Protein AF-A0A0W8DY98-F1 (afdb_monomer_lite)

InterPro domains:
  IPR005636 DTW [PF03942] (1-124)
  IPR005636 DTW [SM01144] (1-129)
  IPR039262 DTW domain-containing protein DTWD2/TAPT [PTHR21392] (1-145)

Organism: Phytophthora nicotianae (NCBI:txid4792)

Foldseek 3Di:
DEEALALLAAEQAQPQPDDPLDDDDYHYQADAPVRSVCVCVVCVVVQVVVQVVQVVVVHGRGHHYHPDPQDDELLHPVDDDPDTPDYHSLQSVLRSLCRHHDNVVSVVSSVVSVVVVNVVSVVVVVVVVVVQVVVCVVVVNDHPVNVVVVVVVVVVVVPPPDDDDDDDDDFDWAWKWKWAWDADSNRQIDIGTDDDIDTGGPVVQVVVQCVQCVPPDVNRGIDMDGPVVVVVVVVVSVVSVVVSDPPPDDDDDD

Radius of gyration: 25.12 Å; chains: 1; bounding box: 58×33×80 Å

pLDDT: mean 80.68, std 16.55, range [32.81, 97.88]

Secondary structure (DSSP, 8-state):
-EES--TTPEE----TTSS-------EE--S-HHHHHHHHHHTHHHHHHHHHHHHTTT----EEE--------TTTTTS--SSTTPPPHHHHHHHHHHHHS-HHHHHHHHHHHHHHHHHHHHHHHHHHHHHHHHHHHHTTT--HHHHHHHHHHHHHHHGGG------------EEEEEEEEEE-TT--EEEEE-S--EEE-HHHHHHHHHHHTTTPPTTS--EEEEHHHHHHHHHHHHHHHHTTS---------

Sequence (254 aa):
MVLFPDEHAQPLTGGGGTRNAKRMLVIVIDGTWKEAKKIAHRNKKHWEKAAKDWESRGGTLQYICLDGELKRSIYGDLRREPMEGCLSTLEAVASALVLLEPEEAGRQVHDALLRAFRGMVSIQEQFQQRGRVAKLGQYGGVSKAEAVEAKRRQQQKKSNDSTADKHTSTLVQREYVFYTSHTDFRHRQQLKQQGEVVTCTYDEARERCMELNRDRKRGQRIAMLPLDAFEKHLRQCHDAQQSGMPNEGENDAL

Structure (mmCIF, N/CA/C/O backbone):
data_AF-A0A0W8DY98-F1
#
_entry.id   AF-A0A0W8DY98-F1
#
loop_
_atom_site.group_PDB
_atom_site.id
_atom_site.type_symbol
_atom_site.label_atom_id
_atom_site.label_alt_id
_atom_site.label_comp_id
_atom_site.label_asym_id
_atom_site.label_entity_id
_atom_site.label_seq_id
_atom_site.pdbx_PDB_ins_code
_atom_site.Cartn_x
_atom_site.Cartn_y
_atom_site.Cartn_z
_atom_site.occupancy
_atom_site.B_iso_or_equiv
_atom_site.auth_seq_id
_atom_site.auth_comp_id
_atom_site.auth_asym_id
_atom_site.auth_atom_id
_atom_site.pdbx_PDB_model_num
ATOM 1 N N . MET A 1 1 ? -7.613 6.494 14.728 1.00 92.81 1 MET A N 1
ATOM 2 C CA . MET A 1 1 ? -6.468 5.856 14.043 1.00 92.81 1 MET A CA 1
ATOM 3 C C . MET A 1 1 ? -6.641 6.037 12.544 1.00 92.81 1 MET A C 1
ATOM 5 O O . MET A 1 1 ? -7.773 5.962 12.082 1.00 92.81 1 MET A O 1
ATOM 9 N N . VAL A 1 2 ? -5.567 6.301 11.802 1.00 95.00 2 VAL A N 1
ATOM 10 C CA . VAL A 1 2 ? -5.584 6.374 10.332 1.00 95.00 2 VAL A CA 1
ATOM 11 C C . VAL A 1 2 ? -4.948 5.100 9.785 1.00 95.00 2 VAL A C 1
ATOM 13 O O . VAL A 1 2 ? -3.758 4.885 9.980 1.00 95.00 2 VAL A O 1
ATOM 16 N N . LEU A 1 3 ? -5.732 4.245 9.132 1.00 94.50 3 LEU A N 1
ATOM 17 C CA . LEU A 1 3 ? -5.264 3.003 8.522 1.00 94.50 3 LEU A CA 1
ATOM 18 C C . LEU A 1 3 ? -4.617 3.305 7.172 1.00 94.50 3 LEU A C 1
ATOM 20 O O . LEU A 1 3 ? -5.286 3.375 6.141 1.00 94.50 3 LEU A O 1
ATOM 24 N N . PHE A 1 4 ? -3.310 3.535 7.206 1.00 93.12 4 PHE A N 1
ATOM 25 C CA . PHE A 1 4 ? -2.483 3.791 6.038 1.00 93.12 4 PHE A CA 1
ATOM 26 C C . PHE A 1 4 ? -1.013 3.527 6.405 1.00 93.12 4 PHE A C 1
ATOM 28 O O . PHE A 1 4 ? -0.567 4.021 7.443 1.00 93.12 4 PHE A O 1
ATOM 35 N N . PRO A 1 5 ? -0.249 2.780 5.584 1.00 89.88 5 PRO A N 1
ATOM 36 C CA . PRO A 1 5 ? 1.147 2.453 5.866 1.00 89.88 5 PRO A CA 1
ATOM 37 C C . PRO A 1 5 ? 2.066 3.638 5.545 1.00 89.88 5 PRO A C 1
ATOM 39 O O . PRO A 1 5 ? 2.849 3.621 4.598 1.00 89.88 5 PRO A O 1
ATOM 42 N N . ASP A 1 6 ? 1.929 4.698 6.333 1.00 89.00 6 ASP A N 1
ATOM 43 C CA . ASP A 1 6 ? 2.909 5.776 6.391 1.00 89.00 6 ASP A CA 1
ATOM 44 C C . ASP A 1 6 ? 4.245 5.268 6.965 1.00 89.00 6 ASP A C 1
ATOM 46 O O . ASP A 1 6 ? 4.296 4.233 7.633 1.00 89.00 6 ASP A O 1
ATOM 50 N N . GLU A 1 7 ? 5.324 6.012 6.730 1.00 84.44 7 GLU A N 1
ATOM 51 C CA . GLU A 1 7 ? 6.672 5.678 7.207 1.00 84.44 7 GLU A CA 1
ATOM 52 C C . GLU A 1 7 ? 6.726 5.484 8.730 1.00 84.44 7 GLU A C 1
ATOM 54 O O . GLU A 1 7 ? 7.412 4.582 9.216 1.00 84.44 7 GLU A O 1
ATOM 59 N N . HIS A 1 8 ? 5.945 6.274 9.474 1.00 85.56 8 HIS A N 1
ATOM 60 C CA . HIS A 1 8 ? 5.867 6.216 10.936 1.00 85.56 8 HIS A CA 1
ATOM 61 C C . HIS A 1 8 ? 4.635 5.454 11.449 1.00 85.56 8 HIS A C 1
ATOM 63 O O . HIS A 1 8 ? 4.280 5.561 12.625 1.00 85.56 8 HIS A O 1
ATOM 69 N N . ALA A 1 9 ? 3.938 4.718 10.577 1.00 90.25 9 ALA A N 1
ATOM 70 C CA . ALA A 1 9 ? 2.756 3.968 10.973 1.00 90.25 9 ALA A CA 1
ATOM 71 C C . ALA A 1 9 ? 3.119 2.843 11.950 1.00 90.25 9 ALA A C 1
ATOM 73 O O . ALA A 1 9 ? 4.015 2.033 11.692 1.00 90.25 9 ALA A O 1
ATOM 74 N N . GLN A 1 10 ? 2.374 2.769 13.051 1.00 90.75 10 GLN A N 1
ATOM 75 C CA . GLN A 1 10 ? 2.553 1.724 14.053 1.00 90.75 10 GLN A CA 1
ATOM 76 C C . GLN A 1 10 ? 1.811 0.443 13.642 1.00 90.75 10 GLN A C 1
ATOM 78 O O . GLN A 1 10 ? 0.741 0.531 13.026 1.00 90.75 10 GLN A O 1
ATOM 83 N N . PRO A 1 11 ? 2.334 -0.751 13.962 1.00 91.12 11 PRO A N 1
ATOM 84 C CA . PRO A 1 11 ? 1.589 -1.988 13.776 1.00 91.12 11 PRO A CA 1
ATOM 85 C C . PRO A 1 11 ? 0.291 -1.942 14.585 1.00 91.12 11 PRO A C 1
ATOM 87 O O . PRO A 1 11 ? 0.296 -1.599 15.769 1.00 91.12 11 PRO A O 1
ATOM 90 N N . LEU A 1 12 ? -0.832 -2.294 13.965 1.00 89.62 12 LEU A N 1
ATOM 91 C CA . LEU A 1 12 ? -2.071 -2.497 14.699 1.00 89.62 12 LEU A CA 1
ATOM 92 C C . LEU A 1 12 ? -1.957 -3.796 15.503 1.00 89.62 12 LEU A C 1
ATOM 94 O O . LEU A 1 12 ? -1.888 -4.879 14.925 1.00 89.62 12 LEU A O 1
ATOM 98 N N . THR A 1 13 ? -1.946 -3.690 16.828 1.00 83.38 13 THR A N 1
ATOM 99 C CA . THR A 1 13 ? -1.940 -4.837 17.741 1.00 83.38 13 THR A CA 1
ATOM 100 C C . THR A 1 13 ? -3.347 -5.086 18.289 1.00 83.38 13 THR A C 1
ATOM 102 O O . THR A 1 13 ? -4.117 -4.153 18.529 1.00 83.38 13 THR A O 1
ATOM 105 N N . GLY A 1 14 ? -3.718 -6.362 18.441 1.00 68.12 14 GLY A N 1
ATOM 106 C CA . GLY A 1 14 ? -5.034 -6.768 18.939 1.00 68.12 14 GLY A CA 1
ATOM 107 C C . GLY A 1 14 ? -5.202 -6.423 20.418 1.00 68.12 14 GLY A C 1
ATOM 108 O O . GLY A 1 14 ? -4.775 -7.178 21.284 1.00 68.12 14 GLY A O 1
ATOM 109 N N . GLY A 1 15 ? -5.804 -5.270 20.711 1.00 57.16 15 GLY A N 1
ATOM 110 C CA . GLY A 1 15 ? -6.113 -4.814 22.073 1.00 57.16 15 GLY A CA 1
ATOM 111 C C . GLY A 1 15 ? -7.562 -5.064 22.513 1.00 57.16 15 GLY A C 1
ATOM 112 O O . GLY A 1 15 ? -7.940 -4.666 23.612 1.00 57.16 15 GLY A O 1
ATOM 113 N N . GLY A 1 16 ? -8.390 -5.698 21.675 1.00 50.28 16 GLY A N 1
ATOM 114 C CA . GLY A 1 16 ? -9.852 -5.786 21.825 1.00 50.28 16 GLY A CA 1
ATOM 115 C C . GLY A 1 16 ? -10.394 -6.718 22.920 1.00 50.28 16 GLY A C 1
ATOM 116 O O . GLY A 1 16 ? -11.527 -7.175 22.808 1.00 50.28 16 GLY A O 1
ATOM 117 N N . GLY A 1 17 ? -9.613 -7.035 23.959 1.00 47.22 17 GLY A N 1
ATOM 118 C CA . GLY A 1 17 ? -9.986 -8.019 24.988 1.00 47.22 17 GLY A CA 1
ATOM 119 C C . GLY A 1 17 ? -10.178 -7.485 26.412 1.00 47.22 17 GLY A C 1
ATOM 120 O O . GLY A 1 17 ? -10.662 -8.225 27.269 1.00 47.22 17 GLY A O 1
ATOM 121 N N . THR A 1 18 ? -9.807 -6.238 26.722 1.00 47.38 18 THR A N 1
ATOM 122 C CA . THR A 1 18 ? -9.862 -5.733 28.106 1.00 47.38 18 THR A CA 1
ATOM 123 C C . THR A 1 18 ? -11.048 -4.796 28.346 1.00 47.38 18 THR A C 1
ATOM 125 O O . THR A 1 18 ? -11.428 -3.980 27.513 1.00 47.38 18 THR A O 1
ATOM 128 N N . ARG A 1 19 ? -11.661 -4.959 29.526 1.00 46.38 19 ARG A N 1
ATOM 129 C CA . ARG A 1 19 ? -13.010 -4.538 29.965 1.00 46.38 19 ARG A CA 1
ATOM 130 C C . ARG A 1 19 ? -13.296 -3.022 30.005 1.00 46.38 19 ARG A C 1
ATOM 132 O O . ARG A 1 19 ? -14.293 -2.619 30.592 1.00 46.38 19 ARG A O 1
ATOM 139 N N . ASN A 1 20 ? -12.473 -2.190 29.370 1.00 53.31 20 ASN A N 1
ATOM 140 C CA . ASN A 1 20 ? -12.725 -0.765 29.159 1.00 53.31 20 ASN A CA 1
ATOM 141 C C . ASN A 1 20 ? -12.818 -0.503 27.654 1.00 53.31 20 ASN A C 1
ATOM 143 O O . ASN A 1 20 ? -11.830 -0.146 27.014 1.00 53.31 20 ASN A O 1
ATOM 147 N N . ALA A 1 21 ? -14.012 -0.699 27.089 1.00 61.44 21 ALA A N 1
ATOM 148 C CA . ALA A 1 21 ? -14.308 -0.468 25.677 1.00 61.44 21 ALA A CA 1
ATOM 149 C C . ALA A 1 21 ? -14.143 1.022 25.322 1.00 61.44 21 ALA A C 1
ATOM 151 O O . ALA A 1 21 ? -15.098 1.802 25.310 1.00 61.44 21 ALA A O 1
ATOM 152 N N . LYS A 1 22 ? -12.905 1.444 25.054 1.00 71.00 22 LYS A N 1
ATOM 153 C CA . LYS A 1 22 ? -12.613 2.777 24.533 1.00 71.00 22 LYS A CA 1
ATOM 154 C C . LYS A 1 22 ? -13.220 2.851 23.134 1.00 71.00 22 LYS A C 1
ATOM 156 O O . LYS A 1 22 ? -12.924 2.018 22.283 1.00 71.00 22 LYS A O 1
ATOM 161 N N . ARG A 1 23 ? -14.086 3.838 22.885 1.00 79.81 23 ARG A N 1
ATOM 162 C CA . ARG A 1 23 ? -14.661 4.059 21.551 1.00 79.81 23 ARG A CA 1
ATOM 163 C C . ARG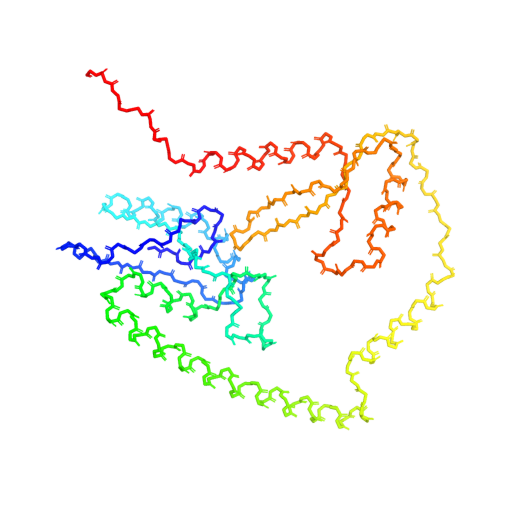 A 1 23 ? -13.524 4.318 20.559 1.00 79.81 23 ARG A C 1
ATOM 165 O O . ARG A 1 23 ? -12.766 5.273 20.730 1.00 79.81 23 ARG A O 1
ATOM 172 N N . MET A 1 24 ? -13.422 3.485 19.528 1.00 85.56 24 MET A N 1
ATOM 173 C CA . MET A 1 24 ? -12.394 3.599 18.496 1.00 85.56 24 MET A CA 1
ATOM 174 C C . MET A 1 24 ? -12.976 4.176 17.206 1.00 85.56 24 MET A C 1
ATOM 176 O O . MET A 1 24 ? -14.085 3.844 16.800 1.00 85.56 24 MET A O 1
ATOM 180 N N . LEU A 1 25 ? -12.207 5.054 16.561 1.00 89.44 25 LEU A N 1
ATOM 181 C CA . LEU A 1 25 ? -12.478 5.564 15.220 1.00 89.44 25 LEU A CA 1
ATOM 182 C C . LEU A 1 25 ? -11.332 5.135 14.308 1.00 89.44 25 LEU A C 1
ATOM 184 O O . LEU A 1 25 ? -10.178 5.509 14.547 1.00 89.44 25 LEU A O 1
ATOM 188 N N . VAL A 1 26 ? -11.658 4.398 13.251 1.00 92.44 26 VAL A N 1
ATOM 189 C CA . VAL A 1 26 ? -10.726 4.052 12.176 1.00 92.44 26 VAL A CA 1
ATOM 190 C C . VAL A 1 26 ? -11.058 4.902 10.957 1.00 92.44 26 VAL A C 1
ATOM 192 O O . VAL A 1 26 ? -12.184 4.898 10.470 1.00 92.44 26 VAL A O 1
ATOM 195 N N . ILE A 1 27 ? -10.071 5.651 10.480 1.00 95.12 27 ILE A N 1
ATOM 196 C CA . ILE A 1 27 ? -10.137 6.444 9.254 1.00 95.12 27 ILE A CA 1
ATOM 197 C C . ILE A 1 27 ? -9.344 5.687 8.200 1.00 95.12 27 ILE A C 1
ATOM 199 O O . ILE A 1 27 ? -8.198 5.323 8.449 1.00 95.12 27 ILE A O 1
ATOM 203 N N . VAL A 1 28 ? -9.928 5.472 7.027 1.00 95.62 28 VAL A N 1
ATOM 204 C CA . VAL A 1 28 ? -9.278 4.756 5.925 1.00 95.62 28 VAL A CA 1
ATOM 205 C C . VAL A 1 28 ? -9.209 5.671 4.714 1.00 95.62 28 VAL A C 1
ATOM 207 O O . VAL A 1 28 ? -10.181 6.354 4.396 1.00 95.62 28 VAL A O 1
ATOM 210 N N . ILE A 1 29 ? -8.053 5.709 4.055 1.00 94.56 29 ILE A N 1
ATOM 211 C CA . ILE A 1 29 ? -7.848 6.519 2.852 1.00 94.56 29 ILE A CA 1
ATOM 212 C C . ILE A 1 29 ? -8.065 5.622 1.635 1.00 94.56 29 ILE A C 1
ATOM 214 O O . ILE A 1 29 ? -7.192 4.831 1.286 1.00 94.56 29 ILE A O 1
ATOM 218 N N . ASP A 1 30 ? -9.227 5.747 0.998 1.00 94.06 30 ASP A N 1
ATOM 219 C CA . ASP A 1 30 ? -9.551 4.977 -0.202 1.00 94.06 30 ASP A CA 1
ATOM 220 C C . ASP A 1 30 ? -8.967 5.600 -1.482 1.00 94.06 30 ASP A C 1
ATOM 222 O O . ASP A 1 30 ? -8.794 6.818 -1.594 1.00 94.06 30 ASP A O 1
ATOM 226 N N . GLY A 1 31 ? -8.667 4.747 -2.461 1.00 91.00 31 GLY A N 1
ATOM 227 C CA . GLY A 1 31 ? -8.192 5.143 -3.783 1.00 91.00 31 GLY A CA 1
ATOM 228 C C . GLY A 1 31 ? -7.154 4.181 -4.353 1.00 91.00 31 GLY A C 1
ATOM 229 O O . GLY A 1 31 ? -6.923 3.077 -3.863 1.00 91.00 31 GLY A O 1
ATOM 230 N N . THR A 1 32 ? -6.501 4.573 -5.444 1.00 89.94 32 THR A N 1
ATOM 231 C CA . THR A 1 32 ? -5.228 3.947 -5.833 1.00 89.94 32 THR A CA 1
ATOM 232 C C . THR A 1 32 ? -4.148 4.253 -4.807 1.00 89.94 32 THR A C 1
ATOM 234 O O . THR A 1 32 ? -4.162 5.306 -4.178 1.00 89.94 32 THR A O 1
ATOM 237 N N . TRP A 1 33 ? -3.131 3.396 -4.715 1.00 87.94 33 TRP A N 1
ATOM 238 C CA . TRP A 1 33 ? -1.945 3.667 -3.895 1.00 87.94 33 TRP A CA 1
ATOM 239 C C . TRP A 1 33 ? -1.334 5.044 -4.150 1.00 87.94 33 TRP A C 1
ATOM 241 O O . TRP A 1 33 ? -0.932 5.737 -3.219 1.00 87.94 33 TRP A O 1
ATOM 251 N N . LYS A 1 34 ? -1.300 5.476 -5.416 1.00 89.38 34 LYS A N 1
ATOM 252 C CA . LYS A 1 34 ? -0.799 6.801 -5.790 1.00 89.38 34 LYS A CA 1
ATOM 253 C C . LYS A 1 34 ? -1.679 7.923 -5.230 1.00 89.38 34 LYS A C 1
ATOM 255 O O . LYS A 1 34 ? -1.147 8.934 -4.777 1.00 89.38 34 LYS A O 1
ATOM 260 N N . GLU A 1 35 ? -2.998 7.769 -5.283 1.00 92.94 35 GLU A N 1
ATOM 261 C CA . GLU A 1 35 ? -3.956 8.745 -4.752 1.00 92.94 35 GLU A CA 1
ATOM 262 C C . GLU A 1 35 ? -3.938 8.774 -3.227 1.00 92.94 35 GLU A C 1
ATOM 264 O O . GLU A 1 35 ? -3.764 9.849 -2.658 1.00 92.94 35 GLU A O 1
ATOM 269 N N . ALA A 1 36 ? -4.013 7.615 -2.573 1.00 92.81 36 ALA A N 1
ATOM 270 C CA . ALA A 1 36 ? -3.991 7.508 -1.119 1.00 92.81 36 ALA A CA 1
ATOM 271 C C . ALA A 1 36 ? -2.698 8.098 -0.534 1.00 92.81 36 ALA A C 1
ATOM 273 O O . ALA A 1 36 ? -2.749 8.954 0.350 1.00 92.81 36 ALA A O 1
ATOM 274 N N . LYS A 1 37 ? -1.537 7.770 -1.123 1.00 90.69 37 LYS A N 1
ATOM 275 C CA . LYS A 1 37 ? -0.245 8.370 -0.751 1.00 90.69 37 LYS A CA 1
ATOM 276 C C . LYS A 1 37 ? -0.236 9.884 -0.923 1.00 90.69 37 LYS A C 1
ATOM 278 O O . LYS A 1 37 ? 0.271 10.613 -0.075 1.00 90.69 37 LYS A O 1
ATOM 283 N N . LYS A 1 38 ? -0.806 10.378 -2.023 1.00 93.38 38 LYS A N 1
ATOM 284 C CA . LYS A 1 38 ? -0.907 11.816 -2.288 1.00 93.38 38 LYS A CA 1
ATOM 285 C C . LYS A 1 38 ? -1.805 12.511 -1.260 1.00 93.38 38 LYS A C 1
ATOM 287 O O . LYS A 1 38 ? -1.467 13.619 -0.852 1.00 93.38 38 LYS A O 1
ATOM 292 N N . ILE A 1 39 ? -2.906 11.886 -0.841 1.00 94.50 39 ILE A N 1
ATOM 293 C CA . ILE A 1 39 ? -3.799 12.406 0.203 1.00 94.50 39 ILE A CA 1
ATOM 294 C C . ILE A 1 39 ? -3.073 12.453 1.549 1.00 94.50 39 ILE A C 1
ATOM 296 O O . ILE A 1 39 ? -3.037 13.522 2.157 1.00 94.50 39 ILE A O 1
ATOM 300 N N . ALA A 1 40 ? -2.459 11.350 1.985 1.00 91.94 40 ALA A N 1
ATOM 301 C CA . ALA A 1 40 ? -1.715 11.294 3.244 1.00 91.94 40 ALA A CA 1
ATOM 302 C C . ALA A 1 40 ? -0.617 12.370 3.288 1.00 91.94 40 ALA A C 1
ATOM 304 O O . ALA A 1 40 ? -0.583 13.203 4.194 1.00 91.94 40 ALA A O 1
ATOM 305 N N . HIS A 1 41 ? 0.201 12.442 2.233 1.00 91.25 41 HIS A N 1
ATOM 306 C CA . HIS A 1 41 ? 1.321 13.375 2.153 1.00 91.25 41 HIS A CA 1
ATOM 307 C C . HIS A 1 41 ? 0.884 14.847 2.099 1.00 91.25 41 HIS A C 1
ATOM 309 O O . HIS A 1 41 ? 1.386 15.676 2.856 1.00 91.25 41 HIS A O 1
ATOM 315 N N . ARG A 1 42 ? -0.070 15.202 1.225 1.00 95.06 42 ARG A N 1
ATOM 316 C CA . ARG A 1 42 ? -0.500 16.605 1.064 1.00 95.06 42 ARG A CA 1
ATOM 317 C C . ARG A 1 42 ? -1.212 17.157 2.291 1.00 95.06 42 ARG A C 1
ATOM 319 O O . ARG A 1 42 ? -1.197 18.365 2.495 1.00 95.06 42 ARG A O 1
ATOM 326 N N . ASN A 1 43 ? -1.813 16.288 3.098 1.00 93.31 43 ASN A N 1
ATOM 327 C CA . ASN A 1 43 ? -2.551 16.681 4.291 1.00 93.31 43 ASN A CA 1
ATOM 328 C C . ASN A 1 43 ? -1.750 16.476 5.585 1.00 93.31 43 ASN A C 1
ATOM 330 O O . ASN A 1 43 ? -2.328 16.599 6.661 1.00 93.31 43 ASN A O 1
ATOM 334 N N . LYS A 1 44 ? -0.434 16.209 5.517 1.00 91.31 44 LYS A N 1
ATOM 335 C CA . LYS A 1 44 ? 0.411 15.913 6.691 1.00 91.31 44 LYS A CA 1
ATOM 336 C C . LYS A 1 44 ? 0.227 16.918 7.838 1.00 91.31 44 LYS A C 1
ATOM 338 O O . LYS A 1 44 ? -0.090 16.513 8.949 1.00 91.31 44 LYS A O 1
ATOM 343 N N . LYS A 1 45 ? 0.276 18.225 7.545 1.00 94.44 45 LYS A N 1
ATOM 344 C CA . LYS A 1 45 ? 0.065 19.291 8.548 1.00 94.44 45 LYS A CA 1
ATOM 345 C C . LYS A 1 45 ? -1.318 19.240 9.211 1.00 94.44 45 LYS A C 1
ATOM 347 O O . LYS A 1 45 ? -1.451 19.555 10.390 1.00 94.44 45 LYS A O 1
ATOM 352 N N . HIS A 1 46 ? -2.355 18.862 8.463 1.00 94.88 46 HIS A N 1
ATOM 353 C CA . HIS A 1 46 ? -3.707 18.723 9.005 1.00 94.88 46 HIS A CA 1
ATOM 354 C C . HIS A 1 46 ? -3.822 17.492 9.905 1.00 94.88 46 HIS A C 1
ATOM 356 O O . HIS A 1 46 ? -4.442 17.581 10.961 1.00 94.88 46 HIS A O 1
ATOM 362 N N . TRP A 1 47 ? -3.187 16.378 9.530 1.00 93.56 47 TRP A N 1
ATOM 363 C CA . TRP A 1 47 ? -3.127 15.175 10.360 1.00 93.56 47 TRP A CA 1
ATOM 364 C C . TRP A 1 47 ? -2.354 15.406 11.659 1.00 93.56 47 TRP A C 1
ATOM 366 O O . TRP A 1 47 ? -2.840 15.027 12.718 1.00 93.56 47 TRP A O 1
ATOM 376 N N . GLU A 1 48 ? -1.210 16.090 11.597 1.00 93.12 48 GLU A N 1
ATOM 377 C CA . GLU A 1 48 ? -0.418 16.474 12.774 1.00 93.12 48 GLU A CA 1
ATOM 378 C C . GLU A 1 48 ? -1.202 17.397 13.710 1.00 93.12 48 GLU A C 1
ATOM 380 O O . GLU A 1 48 ? -1.209 17.196 14.923 1.00 93.12 48 GLU A O 1
ATOM 385 N N . LYS A 1 49 ? -1.902 18.395 13.155 1.00 95.81 49 LYS A N 1
ATOM 386 C CA . LYS A 1 49 ? -2.782 19.260 13.944 1.00 95.81 49 LYS A CA 1
ATOM 387 C C . LYS A 1 49 ? -3.896 18.450 14.608 1.00 95.81 49 LYS A C 1
ATOM 389 O O . LYS A 1 49 ? -4.091 18.571 15.811 1.00 95.81 49 LYS A O 1
ATOM 394 N N . ALA A 1 50 ? -4.585 17.598 13.849 1.00 94.38 50 ALA A N 1
ATOM 395 C CA . ALA A 1 50 ? -5.643 16.753 14.387 1.00 94.38 50 ALA A CA 1
ATOM 396 C C . ALA A 1 50 ? -5.119 15.815 15.486 1.00 94.38 50 ALA A C 1
ATOM 398 O O . ALA A 1 50 ? -5.804 15.619 16.483 1.00 94.38 50 ALA A O 1
ATOM 399 N N . ALA A 1 51 ? -3.908 15.270 15.341 1.00 93.69 51 ALA A N 1
ATOM 400 C CA . ALA A 1 51 ? -3.275 14.446 16.367 1.00 93.69 51 ALA A CA 1
ATOM 401 C C . ALA A 1 51 ? -3.095 15.203 17.687 1.00 93.69 51 ALA A C 1
ATOM 403 O O . ALA A 1 51 ? -3.555 14.714 18.717 1.00 93.69 51 ALA A O 1
ATOM 404 N N . LYS A 1 52 ? -2.555 16.427 17.636 1.00 95.69 52 LYS A N 1
ATOM 405 C CA . LYS A 1 52 ? -2.424 17.308 18.811 1.00 95.69 52 LYS A CA 1
ATOM 406 C C . LYS A 1 52 ? -3.779 17.667 19.422 1.00 95.69 52 LYS A C 1
ATOM 408 O O . LYS A 1 52 ? -3.945 17.636 20.639 1.00 95.69 52 LYS A O 1
ATOM 413 N N . ASP A 1 53 ? -4.770 17.966 18.581 1.00 95.56 53 ASP A N 1
ATOM 414 C CA . ASP A 1 53 ? -6.123 18.291 19.038 1.00 95.56 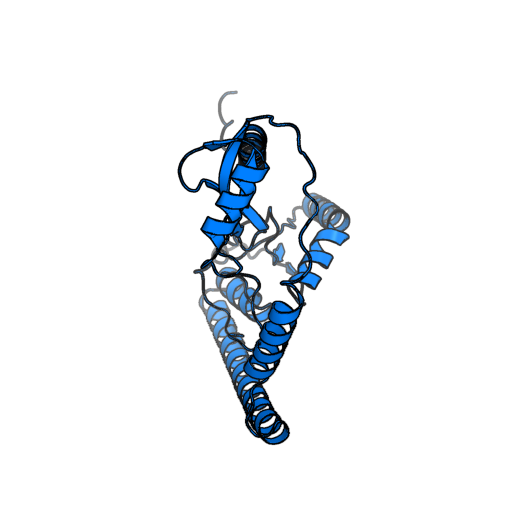53 ASP A CA 1
ATOM 415 C C . ASP A 1 53 ? -6.760 17.094 19.774 1.00 95.56 53 ASP A C 1
ATOM 417 O O . ASP A 1 53 ? -7.404 17.278 20.808 1.00 95.56 53 ASP A O 1
ATOM 421 N N . TRP A 1 54 ? -6.567 15.864 19.285 1.00 92.62 54 TRP A N 1
ATOM 422 C CA . TRP A 1 54 ? -7.040 14.643 19.951 1.00 92.62 54 TRP A CA 1
ATOM 423 C C . TRP A 1 54 ? -6.289 14.350 21.250 1.00 92.62 54 TRP A C 1
ATOM 425 O O . TRP A 1 54 ? -6.930 13.987 22.236 1.00 92.62 54 TRP A O 1
ATOM 435 N N . GLU A 1 55 ? -4.972 14.544 21.267 1.00 93.62 55 GLU A N 1
ATOM 436 C CA . GLU A 1 55 ? -4.126 14.371 22.452 1.00 93.62 55 GLU A CA 1
ATOM 437 C C . GLU A 1 55 ? -4.553 15.301 23.592 1.00 93.62 55 GLU A C 1
ATOM 439 O O . GLU A 1 55 ? -4.754 14.846 24.718 1.00 93.62 55 GLU A O 1
ATOM 444 N N . SER A 1 56 ? -4.864 16.566 23.281 1.00 94.25 56 SER A N 1
ATOM 445 C CA . SER A 1 56 ? -5.381 17.534 24.265 1.00 94.25 56 SER A CA 1
ATOM 446 C C . SER A 1 56 ? -6.702 17.108 24.930 1.00 94.25 56 SER A C 1
ATOM 448 O O . SER A 1 56 ? -7.063 17.614 25.990 1.00 94.25 56 SER A O 1
ATOM 450 N N . ARG A 1 57 ? -7.427 16.160 24.319 1.00 91.69 57 ARG A N 1
ATOM 451 C CA . ARG A 1 57 ? -8.706 15.607 24.794 1.00 91.69 57 ARG A CA 1
ATOM 452 C C . ARG A 1 57 ? -8.557 14.215 25.425 1.00 91.69 57 ARG A C 1
ATOM 454 O O . ARG A 1 57 ? -9.564 13.542 25.635 1.00 91.69 57 ARG A O 1
ATOM 461 N N . GLY A 1 58 ? -7.331 13.743 25.666 1.00 88.81 58 GLY A N 1
ATOM 462 C CA . GLY A 1 58 ? -7.054 12.388 26.171 1.00 88.81 58 GLY A CA 1
ATOM 463 C C . GLY A 1 58 ? -7.249 11.271 25.131 1.00 88.81 58 GLY A C 1
ATOM 464 O O . GLY A 1 58 ? -7.351 10.083 25.468 1.00 88.81 58 GLY A O 1
ATOM 465 N N . GLY A 1 59 ? -7.351 11.640 23.853 1.00 88.12 59 GLY A N 1
ATOM 466 C CA . GLY A 1 59 ? -7.421 10.728 22.717 1.00 88.12 59 GLY A CA 1
ATOM 467 C C . GLY A 1 59 ? -6.073 10.571 22.019 1.00 88.12 59 GLY A C 1
ATOM 468 O O . GLY A 1 59 ? -5.109 11.256 22.322 1.00 88.12 59 GLY A O 1
ATOM 469 N N . THR A 1 60 ? -6.012 9.670 21.044 1.00 89.31 60 THR A N 1
ATOM 470 C CA . THR A 1 60 ? -4.809 9.447 20.231 1.00 89.31 60 THR A CA 1
ATOM 471 C C . THR A 1 60 ? -5.209 9.263 18.773 1.00 89.31 60 THR A C 1
ATOM 473 O O . THR A 1 60 ? -6.037 8.405 18.445 1.00 89.31 60 THR A O 1
ATOM 476 N N . LEU A 1 61 ? -4.609 10.044 17.876 1.00 92.25 61 LEU A N 1
ATOM 477 C CA . LEU A 1 61 ? -4.748 9.869 16.433 1.00 92.25 61 LEU A CA 1
ATOM 478 C C . LEU A 1 61 ? -3.367 9.628 15.832 1.00 92.25 61 LEU A C 1
ATOM 480 O O . LEU A 1 61 ? -2.570 10.546 15.697 1.00 92.25 61 LEU A O 1
ATOM 484 N N . GLN A 1 62 ? -3.124 8.383 15.445 1.00 91.69 62 GLN A N 1
ATOM 485 C CA . GLN A 1 62 ? -1.873 7.948 14.837 1.00 91.69 62 GLN A CA 1
ATOM 486 C C . GLN A 1 62 ? -2.139 7.181 13.546 1.00 91.69 62 GLN A C 1
ATOM 488 O O . GLN A 1 62 ? -3.227 6.609 13.372 1.00 91.69 62 GLN A O 1
ATOM 493 N N . TYR A 1 63 ? -1.139 7.165 12.668 1.00 93.81 63 TYR A N 1
ATOM 494 C CA . TYR A 1 63 ? -1.095 6.241 11.544 1.00 93.81 63 TYR A CA 1
ATOM 495 C C . TYR A 1 63 ? -0.861 4.824 12.058 1.00 93.81 63 TYR A C 1
ATOM 497 O O . TYR A 1 63 ? -0.013 4.594 12.921 1.00 93.81 63 TYR A O 1
ATOM 505 N N . ILE A 1 64 ? -1.630 3.886 11.524 1.00 93.12 64 ILE A N 1
ATOM 506 C CA . ILE A 1 64 ? -1.503 2.463 11.802 1.00 93.12 64 ILE A CA 1
ATOM 507 C C . ILE A 1 64 ? -1.396 1.687 10.497 1.00 93.12 64 ILE A C 1
ATOM 509 O O . ILE A 1 64 ? -1.921 2.096 9.457 1.00 93.12 64 ILE A O 1
ATOM 513 N N . CYS A 1 65 ? -0.756 0.533 10.567 1.00 91.88 65 CYS A N 1
ATOM 514 C CA . CYS A 1 65 ? -0.652 -0.399 9.460 1.00 91.88 65 CYS A CA 1
ATOM 515 C C . CYS A 1 65 ? -0.814 -1.837 9.948 1.00 91.88 65 CYS A C 1
ATOM 517 O O . CYS A 1 65 ? -0.829 -2.111 11.147 1.00 91.88 65 CYS A O 1
ATOM 519 N N . LEU A 1 66 ? -0.995 -2.751 9.003 1.00 90.12 66 LEU A N 1
ATOM 520 C CA . LEU A 1 66 ? -1.204 -4.160 9.286 1.00 90.12 66 LEU A CA 1
ATOM 521 C C . LEU A 1 66 ? 0.072 -4.911 8.933 1.00 90.12 66 LEU A C 1
ATOM 523 O O . LEU A 1 66 ? 0.423 -4.994 7.760 1.00 90.12 66 LEU A O 1
ATOM 527 N N . ASP A 1 67 ? 0.717 -5.487 9.941 1.00 75.62 67 ASP A N 1
ATOM 528 C CA . ASP A 1 67 ? 1.904 -6.338 9.776 1.00 75.62 67 ASP A CA 1
ATOM 529 C C . ASP A 1 67 ? 1.525 -7.812 9.609 1.00 75.62 67 ASP A C 1
ATOM 531 O O . ASP A 1 67 ? 2.189 -8.715 10.112 1.00 75.62 67 ASP A O 1
ATOM 535 N N . GLY A 1 68 ? 0.403 -8.061 8.933 1.00 63.50 68 GLY A N 1
ATOM 536 C CA . GLY A 1 68 ? -0.035 -9.415 8.620 1.00 63.50 68 GLY A CA 1
ATOM 537 C C . GLY A 1 68 ? 0.884 -10.080 7.597 1.00 63.50 68 GLY A C 1
ATOM 538 O O . GLY A 1 68 ? 1.602 -9.405 6.858 1.00 63.50 68 GLY A O 1
ATOM 539 N N . GLU A 1 69 ? 0.832 -11.415 7.541 1.00 59.22 69 GLU A N 1
ATOM 540 C CA . GLU A 1 69 ? 1.544 -12.219 6.543 1.00 59.22 69 GLU A CA 1
ATOM 541 C C . GLU A 1 69 ? 1.451 -11.584 5.151 1.00 59.22 69 GLU A C 1
ATOM 543 O O . GLU A 1 69 ? 0.363 -11.196 4.716 1.00 59.22 69 GLU A O 1
ATOM 548 N N . LEU A 1 70 ? 2.596 -11.511 4.464 1.00 61.47 70 LEU A N 1
ATOM 549 C CA . LEU A 1 70 ? 2.734 -11.068 3.079 1.00 61.47 70 LEU A CA 1
ATOM 550 C C . LEU A 1 70 ? 1.854 -11.942 2.176 1.00 61.47 70 LEU A C 1
ATOM 552 O O . LEU A 1 70 ? 2.273 -12.963 1.636 1.00 61.47 70 LEU A O 1
ATOM 556 N N . LYS A 1 71 ? 0.582 -11.567 2.063 1.00 69.88 71 LYS A N 1
ATOM 557 C CA . LYS A 1 71 ? -0.409 -12.244 1.239 1.00 69.88 71 LYS A CA 1
ATOM 558 C C . LYS A 1 71 ? -0.646 -11.408 0.005 1.00 69.88 71 LYS A C 1
ATOM 560 O O . LYS A 1 71 ? -0.851 -10.195 0.066 1.00 69.88 71 LYS A O 1
ATOM 565 N N . ARG A 1 72 ? -0.635 -12.080 -1.142 1.00 80.75 72 ARG A N 1
ATOM 566 C CA . ARG A 1 72 ? -1.094 -11.484 -2.391 1.00 80.75 72 ARG A CA 1
ATOM 567 C C . ARG A 1 72 ? -2.550 -11.050 -2.210 1.00 80.75 72 ARG A C 1
ATOM 569 O O . ARG A 1 72 ? -3.373 -11.860 -1.788 1.00 80.75 72 ARG A O 1
ATOM 576 N N . SER A 1 73 ? -2.853 -9.800 -2.558 1.00 88.50 73 SER A N 1
ATOM 577 C CA . SER A 1 73 ? -4.225 -9.287 -2.539 1.00 88.50 73 SER A CA 1
ATOM 578 C C . SER A 1 73 ? -5.154 -10.160 -3.389 1.00 88.50 73 SER A C 1
ATOM 580 O O . SER A 1 73 ? -4.778 -10.626 -4.470 1.00 88.50 73 SER A O 1
ATOM 582 N N . ILE A 1 74 ? -6.395 -10.315 -2.929 1.00 90.38 74 ILE A N 1
ATOM 583 C CA . ILE A 1 74 ? -7.501 -10.958 -3.642 1.00 90.38 74 ILE A CA 1
ATOM 584 C C . ILE A 1 74 ? -7.749 -10.291 -5.001 1.00 90.38 74 ILE A C 1
ATOM 586 O O . ILE A 1 74 ? -8.174 -10.984 -5.919 1.00 90.38 74 ILE A O 1
ATOM 590 N N . TYR A 1 75 ? -7.432 -8.999 -5.187 1.00 87.81 75 TYR A N 1
ATOM 591 C CA . TYR A 1 75 ? -7.498 -8.365 -6.515 1.00 87.81 75 TYR A CA 1
ATOM 592 C C . TYR A 1 75 ? -6.649 -9.090 -7.573 1.00 87.81 75 TYR A C 1
ATOM 594 O O . TYR A 1 75 ? -6.935 -8.964 -8.766 1.00 87.81 75 TYR A O 1
ATOM 602 N N . GLY A 1 76 ? -5.613 -9.828 -7.161 1.00 84.62 76 GLY A N 1
ATOM 603 C CA . GLY A 1 76 ? -4.806 -10.656 -8.046 1.00 84.62 76 GLY A CA 1
ATOM 604 C C . GLY A 1 76 ? -4.182 -9.851 -9.185 1.00 84.62 76 GLY A C 1
ATOM 605 O O . GLY A 1 76 ? -3.355 -8.970 -8.959 1.00 84.62 76 GLY A O 1
ATOM 606 N N . ASP A 1 77 ? -4.557 -10.184 -10.420 1.00 81.19 77 ASP A N 1
ATOM 607 C CA . ASP A 1 77 ? -4.074 -9.509 -11.631 1.00 81.19 77 ASP A CA 1
ATOM 608 C C . ASP A 1 77 ? -5.047 -8.456 -12.180 1.00 81.19 77 ASP A C 1
ATOM 610 O O . ASP A 1 77 ? -4.668 -7.687 -13.067 1.00 81.19 77 ASP A O 1
ATOM 614 N N . LEU A 1 78 ? -6.277 -8.364 -11.649 1.00 84.19 78 LEU A N 1
ATOM 615 C CA . LEU A 1 78 ? -7.223 -7.308 -12.036 1.00 84.19 78 LEU A CA 1
ATOM 616 C C . LEU A 1 78 ? -6.660 -5.925 -11.730 1.00 84.19 78 LEU A C 1
ATOM 618 O O . LEU A 1 78 ? -6.837 -4.980 -12.503 1.00 84.19 78 LEU A O 1
ATOM 622 N N . ARG A 1 79 ? -5.982 -5.825 -10.586 1.00 81.19 79 ARG A N 1
ATOM 623 C CA . ARG A 1 79 ? -5.301 -4.628 -10.131 1.00 81.19 79 ARG A CA 1
ATOM 624 C C . ARG A 1 79 ? -3.944 -5.032 -9.594 1.00 81.19 79 ARG A C 1
ATOM 626 O O . ARG A 1 79 ? -3.835 -5.751 -8.612 1.00 81.19 79 ARG A O 1
ATOM 633 N N . ARG A 1 80 ? -2.899 -4.563 -10.269 1.00 79.38 80 ARG A N 1
ATOM 634 C CA . ARG A 1 80 ? -1.534 -4.844 -9.851 1.00 79.38 80 ARG A CA 1
ATOM 635 C C . ARG A 1 80 ? -1.162 -3.944 -8.681 1.00 79.38 80 ARG A C 1
ATOM 637 O O . ARG A 1 80 ? -1.055 -2.727 -8.847 1.00 79.38 80 ARG A O 1
ATOM 644 N N . GLU A 1 81 ? -0.919 -4.568 -7.542 1.00 83.19 81 GLU A N 1
ATOM 645 C CA . GLU A 1 81 ? -0.393 -3.898 -6.363 1.00 83.19 81 GLU A CA 1
ATOM 646 C C . GLU A 1 81 ? 1.051 -3.403 -6.598 1.00 83.19 81 GLU A C 1
ATOM 648 O O . GLU A 1 81 ? 1.792 -4.008 -7.386 1.00 83.19 81 GLU A O 1
ATOM 653 N N . PRO A 1 82 ? 1.473 -2.290 -5.966 1.00 80.38 82 PRO A N 1
ATOM 654 C CA . PRO A 1 82 ? 2.821 -1.747 -6.140 1.00 80.38 82 PRO A CA 1
ATOM 655 C C . PRO A 1 82 ? 3.924 -2.720 -5.714 1.00 80.38 82 PRO A C 1
ATOM 657 O O . PRO A 1 82 ? 4.981 -2.755 -6.344 1.00 80.38 82 PRO A O 1
ATOM 660 N N . MET A 1 83 ? 3.673 -3.479 -4.647 1.00 80.25 83 MET A N 1
ATOM 661 C CA . MET A 1 83 ? 4.586 -4.445 -4.040 1.00 80.25 83 MET A CA 1
ATOM 662 C C . MET A 1 83 ? 3.810 -5.432 -3.162 1.00 80.25 83 MET A C 1
ATOM 664 O O . MET A 1 83 ? 2.605 -5.288 -2.961 1.00 80.25 83 MET A O 1
ATOM 668 N N . GLU A 1 84 ? 4.503 -6.448 -2.663 1.00 78.38 84 GLU A N 1
ATOM 669 C CA . GLU A 1 84 ? 3.941 -7.419 -1.727 1.00 78.38 84 GLU A CA 1
ATOM 670 C C . GLU A 1 84 ? 3.595 -6.761 -0.380 1.00 78.38 84 GLU A C 1
ATOM 672 O O . GLU A 1 84 ? 4.251 -5.808 0.038 1.00 78.38 84 GLU A O 1
ATOM 677 N N . GLY A 1 85 ? 2.529 -7.228 0.274 1.00 80.38 85 GLY A N 1
ATOM 678 C CA . GLY A 1 85 ? 1.999 -6.620 1.503 1.00 80.38 85 GLY A CA 1
ATOM 679 C C . GLY A 1 85 ? 1.056 -5.430 1.276 1.00 80.38 85 GLY A C 1
ATOM 680 O O . GLY A 1 85 ? 0.370 -5.003 2.201 1.00 80.38 85 GLY A O 1
ATOM 681 N N . CYS A 1 86 ? 0.948 -4.915 0.048 1.00 86.75 86 CYS A N 1
ATOM 682 C CA . CYS A 1 86 ? -0.097 -3.961 -0.307 1.00 86.75 86 CYS A CA 1
ATOM 683 C C . CYS A 1 86 ? -1.464 -4.662 -0.386 1.00 86.75 86 CYS A C 1
ATOM 685 O O . CYS A 1 86 ? -1.666 -5.569 -1.194 1.00 86.75 86 CYS A O 1
ATOM 687 N N . LEU A 1 87 ? -2.404 -4.212 0.445 1.00 90.31 87 LEU A N 1
ATOM 688 C CA . LEU A 1 87 ? -3.781 -4.695 0.491 1.00 90.31 87 LEU A CA 1
ATOM 689 C C . LEU A 1 87 ? -4.732 -3.725 -0.213 1.00 90.31 87 LEU A C 1
ATOM 691 O O . LEU A 1 87 ? -4.500 -2.515 -0.243 1.00 90.31 87 LEU A O 1
ATOM 695 N N . SER A 1 88 ? -5.855 -4.245 -0.708 1.00 91.62 88 SER A N 1
ATOM 696 C CA . SER A 1 88 ? -6.987 -3.387 -1.052 1.00 91.62 88 SER A CA 1
ATOM 697 C C . SER A 1 88 ? -7.571 -2.722 0.196 1.00 91.62 88 SER A C 1
ATOM 699 O O . SER A 1 88 ? -7.465 -3.251 1.304 1.00 91.62 88 SER A O 1
ATOM 701 N N . THR A 1 89 ? -8.268 -1.598 0.012 1.00 93.19 89 THR A N 1
ATOM 702 C CA . THR A 1 89 ? -8.983 -0.910 1.097 1.00 93.19 89 THR A CA 1
ATOM 703 C C . THR A 1 89 ? -9.887 -1.861 1.887 1.00 93.19 89 THR A C 1
ATOM 705 O O . THR A 1 89 ? -9.893 -1.833 3.115 1.00 93.19 89 THR A O 1
ATOM 708 N N . LEU A 1 90 ? -10.613 -2.747 1.193 1.00 94.12 90 LEU A N 1
ATOM 709 C CA . LEU A 1 90 ? -11.530 -3.698 1.820 1.00 94.12 90 LEU A CA 1
ATOM 710 C C . LEU A 1 90 ? -10.785 -4.775 2.616 1.00 94.12 90 LEU A C 1
ATOM 712 O O . LEU A 1 90 ? -11.184 -5.076 3.737 1.00 94.12 90 LEU A O 1
ATOM 716 N N . GLU A 1 91 ? -9.695 -5.328 2.082 1.00 93.69 91 GLU A N 1
ATOM 717 C CA . GLU A 1 91 ? -8.868 -6.306 2.805 1.00 93.69 91 GLU A CA 1
ATOM 718 C C . GLU A 1 91 ? -8.219 -5.702 4.048 1.00 93.69 91 GLU A C 1
ATOM 720 O O . GLU A 1 91 ? -8.182 -6.351 5.095 1.00 93.69 91 GLU A O 1
ATOM 725 N N . ALA A 1 92 ? -7.751 -4.454 3.949 1.00 93.56 92 ALA A N 1
ATOM 726 C CA . ALA A 1 92 ? -7.183 -3.730 5.075 1.00 93.56 92 ALA A CA 1
ATOM 727 C C . ALA A 1 92 ? -8.242 -3.497 6.164 1.00 93.56 92 ALA A C 1
ATOM 729 O O . ALA A 1 92 ? -7.999 -3.788 7.332 1.00 93.56 92 ALA A O 1
ATOM 730 N N . VAL A 1 93 ? -9.446 -3.047 5.794 1.00 94.62 93 VAL A N 1
ATOM 731 C CA . VAL A 1 93 ? -10.561 -2.886 6.744 1.00 94.62 93 VAL A CA 1
ATOM 732 C C . VAL A 1 93 ? -10.936 -4.215 7.392 1.00 94.62 93 VAL A C 1
ATOM 734 O O . VAL A 1 93 ? -11.011 -4.289 8.614 1.00 94.62 93 VAL A O 1
ATOM 737 N N . ALA A 1 94 ? -11.134 -5.268 6.597 1.00 94.75 94 ALA A N 1
ATOM 738 C CA . ALA A 1 94 ? -11.506 -6.584 7.106 1.00 94.75 94 ALA A CA 1
ATOM 739 C C . ALA A 1 94 ? -10.464 -7.110 8.105 1.00 94.75 94 ALA A C 1
ATOM 741 O O . ALA A 1 94 ? -10.825 -7.560 9.187 1.00 94.75 94 ALA A O 1
ATOM 742 N N . SER A 1 95 ? -9.177 -6.999 7.772 1.00 92.81 95 SER A N 1
ATOM 743 C CA . SER A 1 95 ? -8.075 -7.419 8.645 1.00 92.81 95 SER A CA 1
ATOM 744 C C . SER A 1 95 ? -7.990 -6.585 9.926 1.00 92.81 95 SER A C 1
ATOM 746 O O . SER A 1 95 ? -7.754 -7.130 10.999 1.00 92.81 95 SER A O 1
ATOM 748 N N . ALA A 1 96 ? -8.217 -5.271 9.840 1.00 92.62 96 ALA A N 1
ATOM 749 C CA . ALA A 1 96 ? -8.236 -4.406 11.016 1.00 92.62 96 ALA A CA 1
ATOM 750 C C . ALA A 1 96 ? -9.385 -4.768 11.971 1.00 92.62 96 ALA A C 1
ATOM 752 O O . ALA A 1 96 ? -9.181 -4.803 13.181 1.00 92.62 96 ALA A O 1
ATOM 753 N N . LEU A 1 97 ? -10.571 -5.089 11.444 1.00 92.00 97 LEU A N 1
ATOM 754 C CA . LEU A 1 97 ? -11.729 -5.473 12.258 1.00 92.00 97 LEU A CA 1
ATOM 755 C C . LEU A 1 97 ? -11.499 -6.769 13.043 1.00 92.00 97 LEU A C 1
ATOM 757 O O . LEU A 1 97 ? -11.962 -6.861 14.174 1.00 92.00 97 LEU A O 1
ATOM 761 N N . VAL A 1 98 ? -10.730 -7.727 12.512 1.00 91.75 98 VAL A N 1
ATOM 762 C CA . VAL A 1 98 ? -10.337 -8.938 13.264 1.00 91.75 98 VAL A CA 1
ATOM 763 C C . VAL A 1 98 ? -9.584 -8.591 14.553 1.00 91.75 98 VAL A C 1
ATOM 765 O O . VAL A 1 98 ? -9.715 -9.301 15.544 1.00 91.75 98 VAL A O 1
ATOM 768 N N . LEU A 1 99 ? -8.798 -7.511 14.546 1.00 89.62 99 LEU A N 1
ATOM 769 C CA . LEU A 1 99 ? -7.973 -7.092 15.685 1.00 89.62 99 LEU A CA 1
ATOM 770 C C . LEU A 1 99 ? -8.704 -6.150 16.652 1.00 89.62 99 LEU A C 1
ATOM 772 O O . LEU A 1 99 ? -8.326 -6.055 17.821 1.00 89.62 99 LEU A O 1
ATOM 776 N N . LEU A 1 100 ? -9.693 -5.410 16.149 1.00 88.62 100 LEU A N 1
ATOM 777 C CA . LEU A 1 100 ? -10.370 -4.334 16.878 1.00 88.62 100 LEU A CA 1
ATOM 778 C C . LEU A 1 100 ? -11.687 -4.766 17.522 1.00 88.62 100 LEU A C 1
ATOM 780 O O . LEU A 1 100 ? -12.054 -4.218 18.559 1.00 88.62 100 LEU A O 1
ATOM 784 N N . GLU A 1 101 ? -12.394 -5.704 16.901 1.00 88.44 101 GLU A N 1
ATOM 785 C CA . GLU A 1 101 ? -13.693 -6.185 17.366 1.00 88.44 101 GLU A CA 1
ATOM 786 C C . GLU A 1 101 ? -13.546 -7.435 18.248 1.00 88.44 101 GLU A C 1
ATOM 788 O O . GLU A 1 101 ? -12.516 -8.115 18.190 1.00 88.44 101 GLU A O 1
ATOM 793 N N . PRO A 1 102 ? -14.576 -7.789 19.045 1.00 88.56 102 PRO A N 1
ATOM 794 C CA . PRO A 1 102 ? -14.609 -9.062 19.753 1.00 88.56 102 PRO A CA 1
ATOM 795 C C . PRO A 1 102 ? -14.324 -10.228 18.807 1.00 88.56 102 PRO A C 1
ATOM 797 O O . PRO A 1 102 ? -14.840 -10.264 17.690 1.00 88.56 102 PRO A O 1
ATOM 800 N N . GLU A 1 103 ? -13.532 -11.190 19.277 1.00 85.88 103 GLU A N 1
ATOM 801 C CA . GLU A 1 103 ? -12.889 -12.221 18.454 1.00 85.88 103 GLU A CA 1
ATOM 802 C C . GLU A 1 103 ? -13.848 -12.917 17.467 1.00 85.88 103 GLU A C 1
ATOM 804 O O . GLU A 1 103 ? -13.531 -13.117 16.294 1.00 85.88 103 GLU A O 1
ATOM 809 N N . GLU A 1 104 ? -15.054 -13.256 17.925 1.00 90.62 104 GLU A N 1
ATOM 810 C CA . GLU A 1 104 ? -16.076 -13.890 17.095 1.00 90.62 104 GLU A CA 1
ATOM 811 C C . GLU A 1 104 ? -16.700 -12.922 16.076 1.00 90.62 104 GLU A C 1
ATOM 813 O O . GLU A 1 104 ? -16.772 -13.241 14.888 1.00 90.62 104 GLU A O 1
ATOM 818 N N . ALA A 1 105 ? -17.099 -11.724 16.509 1.00 90.81 105 ALA A N 1
ATOM 819 C CA . ALA A 1 105 ? -17.716 -10.719 15.647 1.00 90.81 105 ALA A CA 1
ATOM 820 C C . ALA A 1 105 ? -16.743 -10.219 14.566 1.00 90.81 105 ALA A C 1
ATOM 822 O O . ALA A 1 105 ? -17.101 -10.156 13.387 1.00 90.81 105 ALA A O 1
ATOM 823 N N . GLY A 1 106 ? -15.492 -9.935 14.945 1.00 91.75 106 GLY A N 1
ATOM 824 C CA . GLY A 1 106 ? -14.436 -9.512 14.027 1.00 91.75 106 GLY A CA 1
ATOM 825 C C . GLY A 1 106 ? -14.183 -10.543 12.929 1.00 91.75 106 GLY A C 1
ATOM 826 O O . GLY A 1 106 ? -14.151 -10.190 11.748 1.00 91.75 106 GLY A O 1
ATOM 827 N N . ARG A 1 107 ? -14.102 -11.833 13.289 1.00 93.00 107 ARG A N 1
ATOM 828 C CA . ARG A 1 107 ? -13.979 -12.929 12.313 1.00 93.00 107 ARG A CA 1
ATOM 829 C C . ARG A 1 107 ? -15.187 -13.047 11.389 1.00 93.00 107 ARG A C 1
ATOM 831 O O . ARG A 1 107 ? -15.012 -13.167 10.178 1.00 93.00 107 ARG A O 1
ATOM 838 N N . GLN A 1 108 ? -16.405 -12.989 11.927 1.00 96.56 108 GLN A N 1
ATOM 839 C CA . GLN A 1 108 ? -17.623 -13.101 11.117 1.00 96.56 108 GLN A CA 1
ATOM 840 C C . GLN A 1 108 ? -17.717 -11.983 10.067 1.00 96.56 108 GLN A C 1
ATOM 842 O O . GLN A 1 108 ? -18.011 -12.253 8.897 1.00 96.56 108 GLN A O 1
ATOM 847 N N . VAL A 1 109 ? -17.429 -10.738 10.464 1.00 95.25 109 VAL A N 1
ATOM 848 C CA . VAL A 1 109 ? -17.440 -9.581 9.556 1.00 95.25 109 VAL A CA 1
ATOM 849 C C . VAL A 1 109 ? -16.319 -9.685 8.524 1.00 95.25 109 VAL A C 1
ATOM 851 O O . VAL A 1 109 ? -16.570 -9.485 7.334 1.00 95.25 109 VAL A O 1
ATOM 854 N N . HIS A 1 110 ? -15.108 -10.056 8.946 1.00 95.56 110 HIS A N 1
ATOM 855 C CA . HIS A 1 110 ? -13.987 -10.309 8.043 1.00 95.56 110 HIS A CA 1
ATOM 856 C C . HIS A 1 110 ? -14.357 -11.312 6.945 1.00 95.56 110 HIS A C 1
ATOM 858 O O . HIS A 1 110 ? -14.211 -11.023 5.753 1.00 95.56 110 HIS A O 1
ATOM 864 N N . ASP A 1 111 ? -14.904 -12.466 7.324 1.00 96.38 111 ASP A N 1
ATOM 865 C CA . ASP A 1 111 ? -15.247 -13.516 6.371 1.00 96.38 111 ASP A CA 1
ATOM 866 C C . ASP A 1 111 ? -16.365 -13.085 5.424 1.00 96.38 111 ASP A C 1
ATOM 868 O O . ASP A 1 111 ? -16.309 -13.375 4.227 1.00 96.38 111 ASP A O 1
ATOM 872 N N . ALA A 1 112 ? -17.369 -12.363 5.926 1.00 97.88 112 ALA A N 1
ATOM 873 C CA . ALA A 1 112 ? -18.438 -11.819 5.098 1.00 97.88 112 ALA A CA 1
ATOM 874 C C . ALA A 1 112 ? -17.903 -10.829 4.050 1.00 97.88 112 ALA A C 1
ATOM 876 O O . ALA A 1 112 ? -18.219 -10.969 2.863 1.00 97.88 112 ALA A O 1
ATOM 877 N N . LEU A 1 113 ? -17.048 -9.887 4.463 1.00 97.12 113 LEU A N 1
ATOM 878 C CA . LEU A 1 113 ? -16.428 -8.902 3.575 1.00 97.12 113 LEU A CA 1
ATOM 879 C C . LEU A 1 113 ? -15.560 -9.579 2.510 1.00 97.12 113 LEU A C 1
ATOM 881 O O . LEU A 1 113 ? -15.722 -9.306 1.319 1.00 97.12 113 LEU A O 1
ATOM 885 N N . LEU A 1 114 ? -14.681 -10.506 2.906 1.00 95.94 114 LEU A N 1
ATOM 886 C CA . LEU A 1 114 ? -13.807 -11.189 1.953 1.00 95.94 114 LEU A CA 1
ATOM 887 C C . LEU A 1 114 ? -14.578 -12.119 1.009 1.00 95.94 114 LEU A C 1
ATOM 889 O O . LEU A 1 114 ? -14.197 -12.246 -0.154 1.00 95.94 114 LEU A O 1
ATOM 893 N N . ARG A 1 115 ? -15.668 -12.762 1.454 1.00 97.38 115 ARG A N 1
ATOM 894 C CA . ARG A 1 115 ? -16.548 -13.540 0.562 1.00 97.38 115 ARG A CA 1
ATOM 895 C C . ARG A 1 115 ? -17.181 -12.653 -0.508 1.00 97.38 115 ARG A C 1
ATOM 897 O O . ARG A 1 115 ? -17.093 -12.987 -1.689 1.00 97.38 115 ARG A O 1
ATOM 904 N N . ALA A 1 116 ? -17.765 -11.521 -0.114 1.00 97.06 116 ALA A N 1
ATOM 905 C CA . ALA A 1 116 ? -18.359 -10.573 -1.056 1.00 97.06 116 ALA A CA 1
ATOM 906 C C . ALA A 1 116 ? -17.313 -10.040 -2.049 1.00 97.06 116 ALA A C 1
ATOM 908 O O . ALA A 1 116 ? -17.551 -10.002 -3.258 1.00 97.06 116 ALA A O 1
ATOM 909 N N . PHE A 1 117 ? -16.122 -9.707 -1.551 1.00 96.00 117 PHE A N 1
ATOM 910 C CA . PHE A 1 117 ? -15.032 -9.199 -2.373 1.00 96.00 117 PHE A CA 1
ATOM 911 C C . PHE A 1 117 ? -14.524 -10.226 -3.392 1.00 96.00 117 PHE A C 1
ATOM 913 O O . PHE A 1 117 ? -14.398 -9.897 -4.571 1.00 96.00 117 PHE A O 1
ATOM 920 N N . ARG A 1 118 ? -14.325 -11.490 -2.987 1.00 95.88 118 ARG A N 1
ATOM 921 C CA . ARG A 1 118 ? -13.981 -12.589 -3.911 1.00 95.88 118 ARG A CA 1
ATOM 922 C C . ARG A 1 118 ? -15.037 -12.774 -5.000 1.00 95.88 118 ARG A C 1
ATOM 924 O O . ARG A 1 118 ? -14.680 -12.959 -6.160 1.00 95.88 118 ARG A O 1
ATOM 931 N N . GLY A 1 119 ? -16.321 -12.687 -4.646 1.00 96.56 119 GLY A N 1
ATOM 932 C CA . GLY A 1 119 ? -17.417 -12.743 -5.617 1.00 96.56 119 GLY A CA 1
ATOM 933 C C . GLY A 1 119 ? -17.323 -11.625 -6.659 1.00 96.56 119 GLY A C 1
ATOM 934 O O . GLY A 1 119 ? -17.361 -11.889 -7.860 1.00 96.56 119 GLY A O 1
ATOM 935 N N . MET A 1 120 ? -17.115 -10.383 -6.211 1.00 96.19 120 MET A N 1
ATOM 936 C CA . MET A 1 120 ? -16.939 -9.231 -7.099 1.00 96.19 120 MET A CA 1
ATOM 937 C C . MET A 1 120 ? -15.711 -9.380 -8.013 1.00 96.19 120 MET A C 1
ATOM 939 O O . MET A 1 120 ? -15.813 -9.136 -9.217 1.00 96.19 120 MET A O 1
ATOM 943 N N . VAL A 1 121 ? -14.562 -9.789 -7.465 1.00 94.31 121 VAL A N 1
ATOM 944 C CA . VAL A 1 121 ? -13.330 -10.029 -8.235 1.00 94.31 121 VAL A CA 1
ATOM 945 C C . VAL A 1 121 ? -13.561 -11.100 -9.297 1.00 94.31 121 VAL A C 1
ATOM 947 O O . VAL A 1 121 ? -13.277 -10.853 -10.466 1.00 94.31 121 VAL A O 1
ATOM 950 N N . SER A 1 122 ? -14.171 -12.234 -8.939 1.00 94.81 122 SER A N 1
ATOM 951 C CA . SER A 1 122 ? -14.464 -13.311 -9.893 1.00 94.81 122 SER A CA 1
ATOM 952 C C . SER A 1 122 ? -15.316 -12.826 -11.071 1.00 94.81 122 SER A C 1
ATOM 954 O O . SER A 1 122 ? -15.021 -13.126 -12.230 1.00 94.81 122 SER A O 1
ATOM 956 N N . ILE A 1 123 ? -16.338 -12.007 -10.802 1.00 94.75 123 ILE A N 1
ATOM 957 C CA . ILE A 1 123 ? -17.171 -11.405 -11.850 1.00 94.75 123 ILE A CA 1
ATOM 958 C C . ILE A 1 123 ? -16.321 -10.510 -12.765 1.00 94.75 123 ILE A C 1
ATOM 960 O O . ILE A 1 123 ? -16.401 -10.621 -13.992 1.00 94.75 123 ILE A O 1
ATOM 964 N N . GLN A 1 124 ? -15.471 -9.647 -12.201 1.00 93.69 124 GLN A N 1
ATOM 965 C CA . GLN A 1 124 ? -14.605 -8.772 -12.996 1.00 93.69 124 GLN A CA 1
ATOM 966 C C . GLN A 1 124 ? -13.576 -9.543 -13.834 1.00 93.69 124 GLN A C 1
ATOM 968 O O . GLN A 1 124 ? -13.324 -9.168 -14.982 1.00 93.69 124 GLN A O 1
ATOM 973 N N . GLU A 1 125 ? -13.015 -10.636 -13.317 1.00 92.62 125 GLU A N 1
ATOM 974 C CA . GLU A 1 125 ? -12.093 -11.504 -14.061 1.00 92.62 125 GLU A CA 1
ATOM 975 C C . GLU A 1 125 ? -12.767 -12.125 -15.282 1.00 92.62 125 GLU A C 1
ATOM 977 O O . GLU A 1 125 ? -12.200 -12.107 -16.381 1.00 92.62 125 GLU A O 1
ATOM 982 N N . GLN A 1 126 ? -14.008 -12.595 -15.129 1.00 92.31 126 GLN A N 1
ATOM 983 C CA . GLN A 1 126 ? -14.799 -13.111 -16.245 1.00 92.31 126 GLN A CA 1
ATOM 984 C C . GLN A 1 126 ? -15.032 -12.034 -17.312 1.00 92.31 126 GLN A C 1
ATOM 986 O O . GLN A 1 126 ? -14.861 -12.303 -18.505 1.00 92.31 126 GLN A O 1
ATOM 991 N N . PHE A 1 127 ? -15.368 -10.803 -16.912 1.00 90.81 127 PHE A N 1
ATOM 992 C CA . PHE A 1 127 ? -15.521 -9.687 -17.851 1.00 90.81 127 PHE A CA 1
ATOM 993 C C . PHE A 1 127 ? -14.212 -9.347 -18.573 1.00 90.81 127 PHE A C 1
ATOM 995 O O . PHE A 1 127 ? -14.211 -9.197 -19.799 1.00 90.81 127 PHE A O 1
ATOM 1002 N N . GLN A 1 128 ? -13.082 -9.284 -17.860 1.00 88.19 128 GLN A N 1
ATOM 1003 C CA . GLN A 1 128 ? -11.778 -9.055 -18.486 1.00 88.19 128 GLN A CA 1
ATOM 1004 C C . GLN A 1 128 ? -11.403 -10.176 -19.460 1.00 88.19 128 GLN A C 1
ATOM 1006 O O . GLN A 1 128 ? -10.854 -9.897 -20.527 1.00 88.19 128 GLN A O 1
ATOM 1011 N N . GLN A 1 129 ? -11.695 -11.435 -19.127 1.00 87.69 129 GLN A N 1
ATOM 1012 C CA . GLN A 1 129 ? -11.425 -12.567 -20.010 1.00 87.69 129 GLN A CA 1
ATOM 1013 C C . GLN A 1 129 ? -12.252 -12.486 -21.295 1.00 87.69 129 GLN A C 1
ATOM 1015 O O . GLN A 1 129 ? -11.690 -12.597 -22.384 1.00 87.69 129 GLN A O 1
ATOM 1020 N N . ARG A 1 130 ? -13.558 -12.204 -21.196 1.00 88.25 130 ARG A N 1
ATOM 1021 C CA . ARG A 1 130 ? -14.418 -11.988 -22.374 1.00 88.25 130 ARG A CA 1
ATOM 1022 C C . ARG A 1 130 ? -13.898 -10.838 -23.240 1.00 88.25 130 ARG A C 1
ATOM 1024 O O . ARG A 1 130 ? -13.800 -10.979 -24.455 1.00 88.25 130 ARG A O 1
ATOM 1031 N N . GLY A 1 131 ? -13.485 -9.733 -22.616 1.00 84.69 131 GLY A N 1
ATOM 1032 C CA . GLY A 1 131 ? -12.882 -8.597 -23.315 1.00 84.69 131 GLY A CA 1
ATOM 1033 C C . GLY A 1 131 ? -11.551 -8.932 -24.000 1.00 84.69 131 GLY A C 1
ATOM 1034 O O . GLY A 1 131 ? -11.290 -8.444 -25.100 1.00 84.69 131 GLY A O 1
ATOM 1035 N N . ARG A 1 132 ? -10.714 -9.781 -23.387 1.00 82.69 132 ARG A N 1
ATOM 1036 C CA . ARG A 1 132 ? -9.473 -10.286 -23.999 1.00 82.69 132 ARG A CA 1
ATOM 1037 C C . ARG A 1 132 ? -9.763 -11.136 -25.232 1.00 82.69 132 ARG A C 1
ATOM 1039 O O . ARG A 1 132 ? -9.151 -10.889 -26.265 1.00 82.69 132 ARG A O 1
ATOM 1046 N N . VAL A 1 133 ? -10.713 -12.067 -25.142 1.00 83.19 133 VAL A N 1
ATOM 1047 C CA . VAL A 1 133 ? -11.137 -12.919 -26.267 1.00 83.19 133 VAL A CA 1
ATOM 1048 C C . VAL A 1 133 ? -11.694 -12.071 -27.415 1.00 83.19 133 VAL A C 1
ATOM 1050 O O . VAL A 1 133 ? -11.259 -12.223 -28.554 1.00 83.19 133 VAL A O 1
ATOM 1053 N N . ALA A 1 134 ? -12.577 -11.114 -27.117 1.00 78.81 134 ALA A N 1
ATOM 1054 C CA . ALA A 1 134 ? -13.139 -10.212 -28.122 1.00 78.81 134 ALA A CA 1
ATOM 1055 C C . ALA A 1 134 ? -12.059 -9.362 -28.816 1.00 78.81 134 ALA A C 1
ATOM 1057 O O . ALA A 1 134 ? -12.040 -9.266 -30.042 1.00 78.81 134 ALA A O 1
ATOM 1058 N N . LYS A 1 135 ? -11.116 -8.788 -28.053 1.00 74.62 135 LYS A N 1
ATOM 1059 C CA . LYS A 1 135 ? -9.985 -8.041 -28.628 1.00 74.62 135 LYS A CA 1
ATOM 1060 C C . LYS A 1 135 ? -9.084 -8.931 -29.477 1.00 74.62 135 LYS A C 1
ATOM 1062 O O . LYS A 1 135 ? -8.663 -8.501 -30.541 1.00 74.62 135 LYS A O 1
ATOM 1067 N N . LEU A 1 136 ? -8.791 -10.154 -29.038 1.00 77.06 136 LEU A N 1
ATOM 1068 C CA . LEU A 1 136 ? -7.969 -11.087 -29.807 1.00 77.06 136 LEU A CA 1
ATOM 1069 C C . LEU A 1 136 ? -8.604 -11.387 -31.175 1.00 77.06 136 LEU A C 1
ATOM 1071 O O . LEU A 1 136 ? -7.908 -11.353 -32.187 1.00 77.06 136 LEU A O 1
ATOM 1075 N N . GLY A 1 137 ? -9.927 -11.576 -31.213 1.00 72.88 137 GLY A N 1
ATOM 1076 C CA . GLY A 1 137 ? -10.684 -11.710 -32.460 1.00 72.88 137 GLY A CA 1
ATOM 1077 C C . GLY A 1 137 ? -10.611 -10.465 -33.353 1.00 72.88 137 GLY A C 1
ATOM 1078 O O . GLY A 1 137 ? -10.452 -10.591 -34.562 1.00 72.88 137 GLY A O 1
ATOM 1079 N N . GLN A 1 138 ? -10.644 -9.260 -32.771 1.00 67.62 138 GLN A N 1
ATOM 1080 C CA . GLN A 1 138 ? -10.524 -7.997 -33.519 1.00 67.62 138 GLN A CA 1
ATOM 1081 C C . GLN A 1 138 ? -9.134 -7.767 -34.139 1.00 67.62 138 GLN A C 1
ATOM 1083 O O . GLN A 1 138 ? -9.042 -7.137 -35.188 1.00 67.62 138 GLN A O 1
ATOM 1088 N N . TYR A 1 139 ? -8.059 -8.265 -33.519 1.00 61.44 139 TYR A N 1
ATOM 1089 C CA . TYR A 1 139 ? -6.678 -8.123 -34.014 1.00 61.44 139 TYR A CA 1
ATOM 1090 C C . TYR A 1 139 ? -6.175 -9.358 -34.782 1.00 61.44 139 TYR A C 1
ATOM 1092 O O . TYR A 1 139 ? -4.967 -9.573 -34.882 1.00 61.44 139 TYR A O 1
ATOM 1100 N N . GLY A 1 140 ? -7.080 -10.190 -35.313 1.00 66.88 140 GLY A N 1
ATOM 1101 C CA . GLY A 1 140 ? -6.710 -11.346 -36.137 1.00 66.88 140 GLY A CA 1
ATOM 1102 C C . GLY A 1 140 ? -5.872 -12.396 -35.398 1.00 66.88 140 GLY A C 1
ATOM 1103 O O . GLY A 1 140 ? -5.041 -13.054 -36.013 1.00 66.88 140 GLY A O 1
ATOM 1104 N N . GLY A 1 141 ? -6.043 -12.529 -34.079 1.00 64.69 141 GLY A N 1
ATOM 1105 C CA . GLY A 1 141 ? -5.321 -13.513 -33.270 1.00 64.69 141 GLY A CA 1
ATOM 1106 C C . GLY A 1 141 ? -3.995 -13.036 -32.673 1.00 64.69 141 GLY A C 1
ATOM 1107 O O . GLY A 1 141 ? -3.408 -13.774 -31.888 1.00 64.69 141 GLY A O 1
ATOM 1108 N N . VAL A 1 142 ? -3.527 -11.820 -32.980 1.00 60.66 142 VAL A N 1
ATOM 1109 C CA . VAL A 1 142 ? -2.258 -11.298 -32.441 1.00 60.66 142 VAL A CA 1
ATOM 1110 C C . VAL A 1 142 ? -2.495 -10.581 -31.114 1.00 60.66 142 VAL A C 1
ATOM 1112 O O . VAL A 1 142 ? -3.309 -9.658 -31.007 1.00 60.66 142 VAL A O 1
ATOM 1115 N N . SER A 1 143 ? -1.766 -10.980 -30.074 1.00 65.56 143 SER A N 1
ATOM 1116 C CA . SER A 1 143 ? -1.868 -10.350 -28.762 1.00 65.56 143 SER A CA 1
ATOM 1117 C C . SER A 1 143 ? -1.238 -8.949 -28.754 1.00 65.56 143 SER A C 1
ATOM 1119 O O . SER A 1 143 ? -0.283 -8.637 -29.468 1.00 65.56 143 SER A O 1
ATOM 1121 N N . LYS A 1 144 ? -1.721 -8.073 -27.861 1.00 63.72 144 LYS A N 1
ATOM 1122 C CA . LYS A 1 144 ? -1.132 -6.735 -27.661 1.00 63.72 144 LYS A CA 1
ATOM 1123 C C . LYS A 1 144 ? 0.358 -6.804 -27.289 1.00 63.72 144 LYS A C 1
ATOM 1125 O O . LYS A 1 144 ? 1.105 -5.891 -27.630 1.00 63.72 144 LYS A O 1
ATOM 1130 N N . ALA A 1 145 ? 0.781 -7.851 -26.578 1.00 66.44 145 ALA A N 1
ATOM 1131 C CA . ALA A 1 145 ? 2.175 -8.047 -26.190 1.00 66.44 145 ALA A CA 1
ATOM 1132 C C . ALA A 1 145 ? 3.062 -8.289 -27.419 1.00 66.44 145 ALA A C 1
ATOM 1134 O O . ALA A 1 145 ? 4.048 -7.577 -27.597 1.00 66.44 145 ALA A O 1
ATOM 1135 N N . GLU A 1 146 ? 2.649 -9.192 -28.309 1.00 70.19 146 GLU A N 1
ATOM 1136 C CA . GLU A 1 146 ? 3.348 -9.483 -29.567 1.00 70.19 146 GLU A CA 1
ATOM 1137 C C . GLU A 1 146 ? 3.403 -8.252 -30.478 1.00 70.19 146 GLU A C 1
ATOM 1139 O O . GLU A 1 146 ? 4.456 -7.930 -31.025 1.00 70.19 146 GLU A O 1
ATOM 1144 N N . ALA A 1 147 ? 2.308 -7.490 -30.572 1.00 65.81 147 ALA A N 1
ATOM 1145 C CA . ALA A 1 147 ? 2.276 -6.253 -31.354 1.00 65.81 147 ALA A CA 1
ATOM 1146 C C . ALA A 1 147 ? 3.246 -5.179 -30.813 1.00 65.81 147 ALA A C 1
ATOM 1148 O O . ALA A 1 147 ? 3.888 -4.456 -31.582 1.00 65.81 147 ALA A O 1
ATOM 1149 N N . VAL A 1 148 ? 3.375 -5.061 -29.486 1.00 68.19 148 VAL A N 1
ATOM 1150 C CA . VAL A 1 148 ? 4.327 -4.140 -28.840 1.00 68.19 148 VAL A CA 1
ATOM 1151 C C . VAL A 1 148 ? 5.767 -4.620 -29.016 1.00 68.19 148 VAL A C 1
ATOM 1153 O O . VAL A 1 148 ? 6.655 -3.802 -29.261 1.00 68.19 148 VAL A O 1
ATOM 1156 N N . GLU A 1 149 ? 6.014 -5.924 -28.916 1.00 70.69 149 GLU A N 1
ATOM 1157 C CA . GLU A 1 149 ? 7.343 -6.501 -29.106 1.00 70.69 149 GLU A CA 1
ATOM 1158 C C . GLU A 1 149 ? 7.817 -6.367 -30.559 1.00 70.69 149 GLU A C 1
ATOM 1160 O O . GLU A 1 149 ? 8.950 -5.947 -30.798 1.00 70.69 149 GLU A O 1
ATOM 1165 N N . ALA A 1 150 ? 6.930 -6.590 -31.533 1.00 71.19 150 ALA A N 1
ATOM 1166 C CA . ALA A 1 150 ? 7.203 -6.345 -32.947 1.00 71.19 150 ALA A CA 1
ATOM 1167 C C . ALA A 1 150 ? 7.580 -4.875 -33.209 1.00 71.19 150 ALA A C 1
ATOM 1169 O O . ALA A 1 150 ? 8.582 -4.601 -33.876 1.00 71.19 150 ALA A O 1
ATOM 1170 N N . LYS A 1 151 ? 6.851 -3.919 -32.610 1.00 71.12 151 LYS A N 1
ATOM 1171 C CA . LYS A 1 151 ? 7.196 -2.487 -32.684 1.00 71.12 151 LYS A CA 1
ATOM 1172 C C . LYS A 1 151 ? 8.539 -2.165 -32.022 1.00 71.12 151 LYS A C 1
ATOM 1174 O O . LYS A 1 151 ? 9.308 -1.379 -32.572 1.00 71.12 151 LYS A O 1
ATOM 1179 N N . ARG A 1 152 ? 8.858 -2.776 -30.874 1.00 71.12 152 ARG A N 1
ATOM 1180 C CA . ARG A 1 152 ? 10.164 -2.604 -30.207 1.00 71.12 152 ARG A CA 1
ATOM 1181 C C . ARG A 1 152 ? 11.318 -3.139 -31.048 1.00 71.12 152 ARG A C 1
ATOM 1183 O O . ARG A 1 152 ? 12.317 -2.442 -31.187 1.00 71.12 152 ARG A O 1
ATOM 1190 N N . ARG A 1 153 ? 11.172 -4.322 -31.656 1.00 71.00 153 ARG A N 1
ATOM 1191 C CA . ARG A 1 153 ? 12.181 -4.893 -32.566 1.00 71.00 153 ARG A CA 1
ATOM 1192 C C . ARG A 1 153 ? 12.408 -3.999 -33.789 1.00 71.00 153 ARG A C 1
ATOM 1194 O O . ARG A 1 153 ? 13.545 -3.831 -34.219 1.00 71.00 153 ARG A O 1
ATOM 1201 N N . GLN A 1 154 ? 11.352 -3.380 -34.322 1.00 66.62 154 GLN A N 1
ATOM 1202 C CA . GLN A 1 154 ? 11.471 -2.401 -35.410 1.00 66.62 154 GLN A CA 1
ATOM 1203 C C . GLN A 1 154 ? 12.176 -1.104 -34.978 1.00 66.62 154 GLN A C 1
ATOM 1205 O O . GLN A 1 154 ? 12.948 -0.552 -35.757 1.00 66.62 154 GLN A O 1
ATOM 1210 N N . GLN A 1 155 ? 11.952 -0.625 -33.751 1.00 62.25 155 GLN A N 1
ATOM 1211 C CA . GLN A 1 155 ? 12.641 0.558 -33.217 1.00 62.25 155 GLN A CA 1
ATOM 1212 C C . GLN A 1 155 ? 14.116 0.287 -32.896 1.00 62.25 155 GLN A C 1
ATOM 1214 O O . GLN A 1 155 ? 14.957 1.113 -33.231 1.00 62.25 155 GLN A O 1
ATOM 1219 N N . GLN A 1 156 ? 14.451 -0.880 -32.338 1.00 60.28 156 GLN A N 1
ATOM 1220 C CA . GLN A 1 156 ? 15.844 -1.277 -32.090 1.00 60.28 156 GLN A CA 1
ATOM 1221 C C . GLN A 1 156 ? 16.651 -1.424 -33.385 1.00 60.28 156 GLN A C 1
ATOM 1223 O O . GLN A 1 156 ? 17.817 -1.048 -33.426 1.00 60.28 156 GLN A O 1
ATOM 1228 N N . LYS A 1 157 ? 16.024 -1.887 -34.476 1.00 58.41 157 LYS A N 1
ATOM 1229 C CA . LYS A 1 157 ? 16.659 -1.897 -35.804 1.00 58.41 157 LYS A CA 1
ATOM 1230 C C . LYS A 1 157 ? 16.939 -0.493 -36.361 1.00 58.41 157 LYS A C 1
ATOM 1232 O O . LYS A 1 157 ? 17.810 -0.368 -37.208 1.00 58.41 157 LYS A O 1
ATOM 1237 N N . LYS A 1 158 ? 16.235 0.547 -35.895 1.00 53.97 158 LYS A N 1
ATOM 1238 C CA . LYS A 1 158 ? 16.452 1.948 -36.305 1.00 53.97 158 LYS A CA 1
ATOM 1239 C C . LYS A 1 158 ? 17.457 2.706 -35.428 1.00 53.97 158 LYS A C 1
ATOM 1241 O O . LYS A 1 158 ? 17.982 3.711 -35.880 1.00 53.97 158 LYS A O 1
ATOM 1246 N N . SER A 1 159 ? 17.728 2.254 -34.202 1.00 48.66 159 SER A N 1
ATOM 1247 C CA . SER A 1 159 ? 18.648 2.926 -33.266 1.00 48.66 159 SER A CA 1
ATOM 1248 C C . SER A 1 159 ? 20.107 2.464 -33.362 1.00 48.66 159 SER A C 1
ATOM 1250 O O . SER A 1 159 ? 20.946 2.984 -32.637 1.00 48.66 159 SER A O 1
ATOM 1252 N N . ASN A 1 160 ? 20.424 1.500 -34.231 1.00 49.12 160 ASN A N 1
ATOM 1253 C CA . ASN A 1 160 ? 21.797 1.026 -34.442 1.00 49.12 160 ASN A CA 1
ATOM 1254 C C . ASN A 1 160 ? 22.650 1.943 -35.341 1.00 49.12 160 ASN A C 1
ATOM 1256 O O . ASN A 1 160 ? 23.780 1.576 -35.643 1.00 49.12 160 ASN A O 1
ATOM 1260 N N . ASP A 1 161 ? 22.142 3.113 -35.743 1.00 45.03 161 ASP A N 1
ATOM 1261 C CA . ASP A 1 161 ? 22.827 4.021 -36.679 1.00 45.03 161 ASP A CA 1
ATOM 1262 C C . ASP A 1 161 ? 23.180 5.394 -36.076 1.00 45.03 161 ASP A C 1
ATOM 1264 O O . ASP A 1 161 ? 23.465 6.352 -36.787 1.00 45.03 161 ASP A O 1
ATOM 1268 N N . SER A 1 162 ? 23.158 5.536 -34.745 1.00 49.78 162 SER A N 1
ATOM 1269 C CA . SER A 1 162 ? 23.557 6.800 -34.112 1.00 49.78 162 SER A CA 1
ATOM 1270 C C . SER A 1 162 ? 24.035 6.621 -32.670 1.00 49.78 162 SER A C 1
ATOM 1272 O O . SER A 1 162 ? 23.273 6.821 -31.726 1.00 49.78 162 SER A O 1
ATOM 1274 N N . THR A 1 163 ? 25.316 6.303 -32.488 1.00 41.62 163 THR A N 1
ATOM 1275 C CA . THR A 1 163 ? 26.029 6.611 -31.236 1.00 41.62 163 THR A CA 1
ATOM 1276 C C . THR A 1 163 ? 27.499 6.873 -31.532 1.00 41.62 163 THR A C 1
ATOM 1278 O O . THR A 1 163 ? 28.340 5.985 -31.443 1.00 41.62 163 THR A O 1
ATOM 1281 N N . ALA A 1 164 ? 27.802 8.122 -31.868 1.00 47.00 164 ALA A N 1
ATOM 1282 C CA . ALA A 1 164 ? 29.120 8.703 -31.690 1.00 47.00 164 ALA A CA 1
ATOM 1283 C C . ALA A 1 164 ? 28.914 10.090 -31.083 1.00 47.00 164 ALA A C 1
ATOM 1285 O O . ALA A 1 164 ? 28.632 11.039 -31.798 1.00 47.00 164 ALA A O 1
ATOM 1286 N N . ASP A 1 165 ? 28.977 10.170 -29.755 1.00 40.62 165 ASP A N 1
ATOM 1287 C CA . ASP A 1 165 ? 29.560 11.334 -29.093 1.00 40.62 165 ASP A CA 1
ATOM 1288 C C . ASP A 1 165 ? 29.948 10.953 -27.662 1.00 40.62 165 ASP A C 1
ATOM 1290 O O . ASP A 1 165 ? 29.113 10.716 -26.785 1.00 40.62 165 ASP A O 1
ATOM 1294 N N . LYS A 1 166 ? 31.259 10.792 -27.469 1.00 48.09 166 LYS A N 1
ATOM 1295 C CA . LYS A 1 166 ? 31.898 10.498 -26.188 1.00 48.09 166 LYS A CA 1
ATOM 1296 C C . LYS A 1 166 ? 32.073 11.819 -25.449 1.00 48.09 166 LYS A C 1
ATOM 1298 O O . LYS A 1 166 ? 32.932 12.616 -25.811 1.00 48.09 166 LYS A O 1
ATOM 1303 N N . HIS A 1 167 ? 31.294 12.032 -24.394 1.00 46.66 167 HIS A N 1
ATOM 1304 C CA . HIS A 1 167 ? 31.624 13.062 -23.419 1.00 46.66 167 HIS A CA 1
ATOM 1305 C C . HIS A 1 167 ? 32.786 12.554 -22.565 1.00 46.66 167 HIS A C 1
ATOM 1307 O O . HIS A 1 167 ? 32.627 11.641 -21.762 1.00 46.66 167 HIS A O 1
ATOM 1313 N N . THR A 1 168 ? 33.959 13.140 -22.773 1.00 46.12 168 THR A N 1
ATOM 1314 C CA . THR A 1 168 ? 35.180 12.916 -22.001 1.00 46.12 168 THR A CA 1
ATOM 1315 C C . THR A 1 168 ? 34.955 13.385 -20.560 1.00 46.12 168 THR A C 1
ATOM 1317 O O . THR A 1 168 ? 35.204 14.543 -20.226 1.00 46.12 168 THR A O 1
ATOM 1320 N N . SER A 1 169 ? 34.433 12.511 -19.698 1.00 49.69 169 SER A N 1
ATOM 1321 C CA . SER A 1 169 ? 34.526 12.712 -18.255 1.00 49.69 169 SER A CA 1
ATOM 1322 C C . SER A 1 169 ? 35.988 12.512 -17.869 1.00 49.69 169 SER A C 1
ATOM 1324 O O . SER A 1 169 ? 36.601 11.506 -18.218 1.00 49.69 169 SER A O 1
ATOM 1326 N N . THR A 1 170 ? 36.567 13.486 -17.176 1.00 51.38 170 THR A N 1
ATOM 1327 C CA . THR A 1 170 ? 37.894 13.395 -16.562 1.00 51.38 170 THR A CA 1
ATOM 1328 C C . THR A 1 170 ? 38.055 12.047 -15.846 1.00 51.38 170 THR A C 1
ATOM 1330 O O . THR A 1 170 ? 37.144 11.623 -15.133 1.00 51.38 170 THR A O 1
ATOM 1333 N N . LEU A 1 171 ? 39.198 11.377 -16.064 1.00 65.06 171 LEU A N 1
ATOM 1334 C CA . LEU A 1 171 ? 39.587 10.043 -15.562 1.00 65.06 171 LEU A CA 1
ATOM 1335 C C . LEU A 1 171 ? 39.745 10.004 -14.026 1.00 65.06 171 LEU A C 1
ATOM 1337 O O . LEU A 1 171 ? 40.770 9.587 -13.493 1.00 65.06 171 LEU A O 1
ATOM 1341 N N . VAL A 1 172 ? 38.754 10.492 -13.285 1.00 78.12 172 VAL A N 1
ATOM 1342 C CA . VAL A 1 172 ? 38.735 10.450 -11.827 1.00 78.12 172 VAL A CA 1
ATOM 1343 C C . VAL A 1 172 ? 38.244 9.069 -11.427 1.00 78.12 172 VAL A C 1
ATOM 1345 O O . VAL A 1 172 ? 37.055 8.760 -11.531 1.00 78.12 172 VAL A O 1
ATOM 1348 N N . GLN A 1 173 ? 39.175 8.233 -10.981 1.00 89.50 173 GLN A N 1
ATOM 1349 C CA . GLN A 1 173 ? 38.836 6.968 -10.350 1.00 89.50 173 GLN A CA 1
ATOM 1350 C C . GLN A 1 173 ? 38.282 7.223 -8.949 1.00 89.50 173 GLN A C 1
ATOM 1352 O O . GLN A 1 173 ? 38.795 8.057 -8.200 1.00 89.50 173 GLN A O 1
ATOM 1357 N N . ARG A 1 174 ? 37.205 6.518 -8.612 1.00 92.12 174 ARG A N 1
ATOM 1358 C CA . ARG A 1 174 ? 36.568 6.532 -7.294 1.00 92.12 174 ARG A CA 1
ATOM 1359 C C . ARG A 1 174 ? 36.074 5.136 -6.957 1.00 92.12 174 ARG A C 1
ATOM 1361 O O . ARG A 1 174 ? 35.903 4.302 -7.841 1.00 92.12 174 ARG A O 1
ATOM 1368 N N . GLU A 1 175 ? 35.821 4.903 -5.681 1.00 95.94 175 GLU A N 1
ATOM 1369 C CA . GLU A 1 175 ? 35.176 3.686 -5.207 1.00 95.94 175 GLU A CA 1
ATOM 1370 C C . GLU A 1 175 ? 33.675 3.731 -5.506 1.00 95.94 175 GLU A C 1
ATOM 1372 O O . GLU A 1 175 ? 32.980 4.673 -5.120 1.00 95.94 175 GLU A O 1
ATOM 1377 N N . TYR A 1 176 ? 33.173 2.708 -6.195 1.00 94.88 176 TYR A N 1
ATOM 1378 C CA . TYR A 1 176 ? 31.760 2.535 -6.518 1.00 94.88 176 TYR A CA 1
ATOM 1379 C C . TYR A 1 176 ? 31.197 1.278 -5.868 1.00 94.88 176 TYR A C 1
ATOM 1381 O O . TYR A 1 176 ? 31.817 0.213 -5.870 1.00 94.88 176 TYR A O 1
ATOM 1389 N N . VAL A 1 177 ? 29.964 1.400 -5.381 1.00 96.00 177 VAL A N 1
ATOM 1390 C CA . VAL A 1 177 ? 29.163 0.296 -4.857 1.00 96.00 177 VAL A CA 1
ATOM 1391 C C . VAL A 1 177 ? 28.029 -0.002 -5.820 1.00 96.00 177 VAL A C 1
ATOM 1393 O O . VAL A 1 177 ? 27.279 0.886 -6.235 1.00 96.00 177 VAL A O 1
ATOM 1396 N N . PHE A 1 178 ? 27.869 -1.282 -6.125 1.00 95.62 178 PHE A N 1
ATOM 1397 C CA . PHE A 1 178 ? 26.696 -1.810 -6.801 1.00 95.62 178 PHE A CA 1
ATOM 1398 C C . PHE A 1 178 ? 25.701 -2.271 -5.745 1.00 95.62 178 PHE A C 1
ATOM 1400 O O . PHE A 1 178 ? 26.075 -2.952 -4.795 1.00 95.62 178 PHE A O 1
ATOM 1407 N N . TYR A 1 179 ? 24.433 -1.900 -5.871 1.00 93.00 179 TYR A N 1
ATOM 1408 C CA . TYR A 1 179 ? 23.434 -2.221 -4.856 1.00 93.00 179 TYR A CA 1
ATOM 1409 C C . TYR A 1 179 ? 22.064 -2.517 -5.459 1.00 93.00 179 TYR A C 1
ATOM 1411 O O . TYR A 1 179 ? 21.718 -2.078 -6.555 1.00 93.00 179 TYR A O 1
ATOM 1419 N N . THR A 1 180 ? 21.253 -3.258 -4.714 1.00 90.75 180 THR A N 1
ATOM 1420 C CA . THR A 1 180 ? 19.809 -3.374 -4.936 1.00 90.75 180 THR A CA 1
ATOM 1421 C C . THR A 1 180 ? 19.088 -2.526 -3.906 1.00 90.75 180 THR A C 1
ATOM 1423 O O . THR A 1 180 ? 19.471 -2.526 -2.736 1.00 90.75 180 THR A O 1
ATOM 1426 N N . SER A 1 181 ? 18.021 -1.853 -4.317 1.00 87.12 181 SER A N 1
ATOM 1427 C CA . SER A 1 181 ? 17.124 -1.172 -3.390 1.00 87.12 181 SER A CA 1
ATOM 1428 C C . SER A 1 181 ? 15.826 -1.956 -3.252 1.00 87.12 181 SER A C 1
ATOM 1430 O O . SER A 1 181 ? 15.222 -2.337 -4.254 1.00 87.12 181 SER A O 1
ATOM 1432 N N . HIS A 1 182 ? 15.410 -2.179 -2.011 1.00 82.81 182 HIS A N 1
ATOM 1433 C CA . HIS A 1 182 ? 14.088 -2.676 -1.668 1.00 82.81 182 HIS A CA 1
ATOM 1434 C C . HIS A 1 182 ? 13.337 -1.572 -0.928 1.00 82.81 182 HIS A C 1
ATOM 1436 O O . HIS A 1 182 ? 13.880 -0.959 -0.013 1.00 82.81 182 HIS A O 1
ATOM 1442 N N . THR A 1 183 ? 12.100 -1.307 -1.323 1.00 80.69 183 THR A N 1
ATOM 1443 C CA . THR A 1 183 ? 11.212 -0.393 -0.604 1.00 80.69 183 THR A CA 1
ATOM 1444 C C . THR A 1 183 ? 10.055 -1.221 -0.088 1.00 80.69 183 THR A C 1
ATOM 1446 O O . THR A 1 183 ? 9.401 -1.882 -0.891 1.00 80.69 183 THR A O 1
ATOM 1449 N N . ASP A 1 184 ? 9.836 -1.215 1.225 1.00 79.81 184 ASP A N 1
ATOM 1450 C CA . ASP A 1 184 ? 8.704 -1.923 1.819 1.00 79.81 184 ASP A CA 1
ATOM 1451 C C . ASP A 1 184 ? 7.383 -1.151 1.634 1.00 79.81 184 ASP A C 1
ATOM 1453 O O . ASP A 1 184 ? 7.348 -0.014 1.142 1.00 79.81 184 ASP A O 1
ATOM 1457 N N . PHE A 1 185 ? 6.273 -1.774 2.033 1.00 78.62 185 PHE A N 1
ATOM 1458 C CA . PHE A 1 185 ? 4.934 -1.197 1.892 1.00 78.62 185 PHE A CA 1
ATOM 1459 C C . PHE A 1 185 ? 4.717 0.062 2.749 1.00 78.62 185 PHE A C 1
ATOM 1461 O O . PHE A 1 185 ? 3.802 0.830 2.458 1.00 78.62 185 PHE A O 1
ATOM 1468 N N . ARG A 1 186 ? 5.581 0.308 3.747 1.00 80.75 186 ARG A N 1
ATOM 1469 C CA . ARG A 1 186 ? 5.643 1.550 4.538 1.00 80.75 186 ARG A CA 1
ATOM 1470 C C . ARG A 1 186 ? 6.558 2.604 3.919 1.00 80.75 186 ARG A C 1
ATOM 1472 O O . ARG A 1 186 ? 6.837 3.630 4.526 1.00 80.75 186 ARG A O 1
ATOM 1479 N N . HIS A 1 187 ? 7.041 2.359 2.704 1.00 76.81 187 HIS A N 1
ATOM 1480 C CA . HIS A 1 187 ? 7.962 3.224 1.976 1.00 76.81 187 HIS A CA 1
ATOM 1481 C C . HIS A 1 187 ? 9.352 3.367 2.594 1.00 76.81 187 HIS A C 1
ATOM 1483 O O . HIS A 1 187 ? 10.102 4.254 2.184 1.00 76.81 187 HIS A O 1
ATOM 1489 N N . ARG A 1 188 ? 9.743 2.464 3.495 1.00 79.38 188 ARG A N 1
ATOM 1490 C CA . ARG A 1 188 ? 11.100 2.445 4.033 1.00 79.38 188 ARG A CA 1
ATOM 1491 C C . ARG A 1 188 ? 12.021 1.820 3.002 1.00 79.38 188 ARG A C 1
ATOM 1493 O O . ARG A 1 188 ? 11.796 0.700 2.535 1.00 79.38 188 ARG A O 1
ATOM 1500 N N . GLN A 1 189 ? 13.042 2.571 2.612 1.00 83.25 189 GLN A N 1
ATOM 1501 C CA . GLN A 1 189 ? 14.027 2.124 1.642 1.00 83.25 189 GLN A CA 1
ATOM 1502 C C . GLN A 1 189 ? 15.183 1.426 2.358 1.00 83.25 189 GLN A C 1
ATOM 1504 O O . GLN A 1 189 ? 15.768 1.959 3.292 1.00 83.25 189 GLN A O 1
ATOM 1509 N N . GLN A 1 190 ? 15.528 0.235 1.887 1.00 84.69 190 GLN A N 1
ATOM 1510 C CA . GLN A 1 190 ? 16.700 -0.510 2.313 1.00 84.69 190 GLN A CA 1
ATOM 1511 C C . GLN A 1 190 ? 17.613 -0.706 1.109 1.00 84.69 190 GLN A C 1
ATOM 1513 O O . GLN A 1 190 ? 17.179 -1.136 0.034 1.00 84.69 190 GLN A O 1
ATOM 1518 N N . LEU A 1 191 ? 18.884 -0.358 1.283 1.00 88.88 191 LEU A N 1
ATOM 1519 C CA . LEU A 1 191 ? 19.917 -0.554 0.278 1.00 88.88 191 LEU A CA 1
ATOM 1520 C C . LEU A 1 191 ? 20.753 -1.764 0.678 1.00 88.88 191 LEU A C 1
ATOM 1522 O O . LEU A 1 191 ? 21.254 -1.836 1.795 1.00 88.88 191 LEU A O 1
ATOM 1526 N N . LYS A 1 192 ? 20.907 -2.714 -0.242 1.00 89.38 192 LYS A N 1
ATOM 1527 C CA . LYS A 1 192 ? 21.752 -3.891 -0.048 1.00 89.38 192 LYS A CA 1
ATOM 1528 C C . LYS A 1 192 ? 22.862 -3.883 -1.083 1.00 89.38 192 LYS A C 1
ATOM 1530 O O . LYS A 1 192 ? 22.575 -3.989 -2.278 1.00 89.38 192 LYS A O 1
ATOM 1535 N N . GLN A 1 193 ? 24.102 -3.766 -0.618 1.00 92.12 193 GLN A N 1
ATOM 1536 C CA . GLN A 1 193 ? 25.288 -3.898 -1.455 1.00 92.12 193 GLN A CA 1
ATOM 1537 C C . GLN A 1 193 ? 25.314 -5.273 -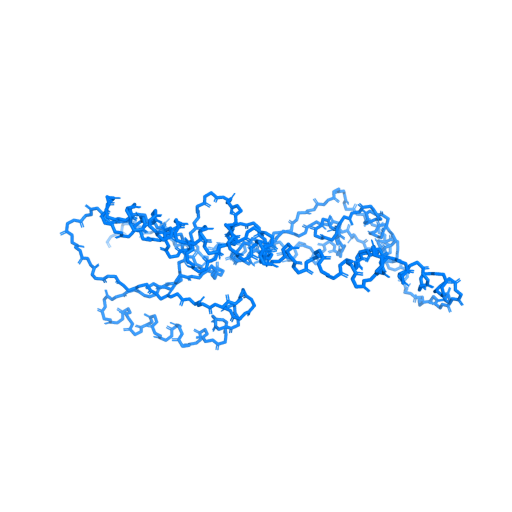2.139 1.00 92.12 193 GLN A C 1
ATOM 1539 O O . GLN A 1 193 ? 24.905 -6.288 -1.573 1.00 92.12 193 GLN A O 1
ATOM 1544 N N . GLN A 1 194 ? 25.769 -5.279 -3.386 1.00 92.00 194 GLN A N 1
ATOM 1545 C CA . GLN A 1 194 ? 25.870 -6.434 -4.261 1.00 92.00 194 GLN A CA 1
ATOM 1546 C C . GLN A 1 194 ? 27.325 -6.586 -4.695 1.00 92.00 194 GLN A C 1
ATOM 1548 O O . GLN A 1 194 ? 27.806 -5.831 -5.537 1.00 92.00 194 GLN A O 1
ATOM 1553 N N . GLY A 1 195 ? 28.004 -7.584 -4.134 1.00 89.94 195 GLY A N 1
ATOM 1554 C CA . GLY A 1 195 ? 29.416 -7.837 -4.411 1.00 89.94 195 GLY A CA 1
ATOM 1555 C C . GLY A 1 195 ? 30.354 -6.830 -3.744 1.00 89.94 195 GLY A C 1
ATOM 1556 O O . GLY A 1 195 ? 29.993 -6.156 -2.778 1.00 89.94 195 GLY A O 1
ATOM 1557 N N . GLU A 1 196 ? 31.578 -6.772 -4.254 1.00 93.06 196 GLU A N 1
ATOM 1558 C CA . GLU A 1 196 ? 32.654 -5.934 -3.726 1.00 93.06 196 GLU A CA 1
ATOM 1559 C C . GLU A 1 196 ? 32.578 -4.495 -4.251 1.00 93.06 196 GLU A C 1
ATOM 1561 O O . GLU A 1 196 ? 31.978 -4.214 -5.294 1.00 93.06 196 GLU A O 1
ATOM 1566 N N . VAL A 1 197 ? 33.202 -3.583 -3.508 1.00 94.75 197 VAL A N 1
ATOM 1567 C CA . VAL A 1 197 ? 33.431 -2.2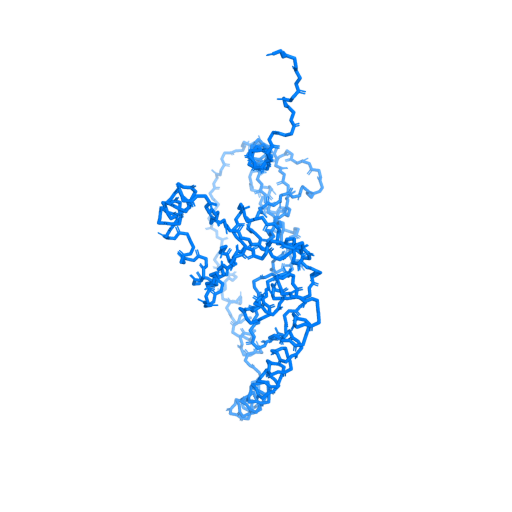02 -3.943 1.00 94.75 197 VAL A CA 1
ATOM 1568 C C . VAL A 1 197 ? 34.472 -2.211 -5.059 1.00 94.75 197 VAL A C 1
ATOM 1570 O O . VAL A 1 197 ? 35.462 -2.934 -4.977 1.00 94.75 197 VAL A O 1
ATOM 1573 N N . VAL A 1 198 ? 34.257 -1.418 -6.108 1.00 94.00 198 VAL A N 1
ATOM 1574 C CA . VAL A 1 198 ? 35.166 -1.364 -7.260 1.00 94.00 198 VAL A CA 1
ATOM 1575 C C . VAL A 1 198 ? 35.697 0.049 -7.443 1.00 94.00 198 VAL A C 1
ATOM 1577 O O . VAL A 1 198 ? 34.920 0.985 -7.627 1.00 94.00 198 VAL A O 1
ATOM 1580 N N . THR A 1 199 ? 37.020 0.199 -7.458 1.00 95.38 199 THR A N 1
ATOM 1581 C CA . THR A 1 199 ? 37.680 1.463 -7.805 1.00 95.38 199 THR A CA 1
ATOM 1582 C C . THR A 1 199 ? 37.805 1.575 -9.313 1.00 95.38 199 THR A C 1
ATOM 1584 O O . THR A 1 199 ? 38.548 0.826 -9.941 1.00 95.38 199 THR A O 1
ATOM 1587 N N . CYS A 1 200 ? 37.045 2.486 -9.906 1.00 91.69 200 CYS A N 1
ATOM 1588 C CA . CYS A 1 200 ? 37.018 2.686 -11.350 1.00 91.69 200 CYS A CA 1
ATOM 1589 C C . CYS A 1 200 ? 36.520 4.093 -11.694 1.00 91.69 200 CYS A C 1
ATOM 1591 O O . CYS A 1 200 ? 36.137 4.880 -10.822 1.00 91.69 200 CYS A O 1
ATOM 1593 N N . THR A 1 201 ? 36.569 4.443 -12.971 1.00 89.88 201 THR A N 1
ATOM 1594 C CA . THR A 1 201 ? 35.922 5.652 -13.482 1.00 89.88 201 THR A CA 1
ATOM 1595 C C . THR A 1 201 ? 34.400 5.487 -13.499 1.00 89.88 201 THR A C 1
ATOM 1597 O O . THR A 1 201 ? 33.862 4.381 -13.429 1.00 89.88 201 THR A O 1
ATOM 1600 N N . TYR A 1 202 ? 33.676 6.603 -13.614 1.00 86.44 202 TYR A N 1
ATOM 1601 C CA . TYR A 1 202 ? 32.216 6.569 -13.728 1.00 86.44 202 TYR A CA 1
ATOM 1602 C C . TYR A 1 202 ? 31.734 5.743 -14.931 1.00 86.44 202 TYR A C 1
ATOM 1604 O O . TYR A 1 202 ? 30.761 4.999 -14.811 1.00 86.44 202 TYR A O 1
ATOM 1612 N N . ASP A 1 203 ? 32.405 5.866 -16.080 1.00 82.81 203 ASP A N 1
ATOM 1613 C CA . ASP A 1 203 ? 32.010 5.171 -17.307 1.00 82.81 203 ASP A CA 1
ATOM 1614 C C . ASP A 1 203 ? 32.218 3.658 -17.185 1.00 82.81 203 ASP A C 1
ATOM 1616 O O . ASP A 1 203 ? 31.309 2.893 -17.502 1.00 82.81 203 ASP A O 1
ATOM 1620 N N . GLU A 1 204 ? 33.340 3.220 -16.607 1.00 88.50 204 GLU A N 1
ATOM 1621 C CA . GLU A 1 204 ? 33.592 1.803 -16.303 1.00 88.50 204 GLU A CA 1
ATOM 1622 C C . GLU A 1 204 ? 32.560 1.244 -15.308 1.00 88.50 204 GLU A C 1
ATOM 1624 O O . GLU A 1 204 ? 32.008 0.158 -15.512 1.00 88.50 204 GLU A O 1
ATOM 1629 N N . ALA A 1 205 ? 32.229 2.002 -14.253 1.00 89.25 205 ALA A N 1
ATOM 1630 C CA . ALA A 1 205 ? 31.173 1.623 -13.315 1.00 89.25 205 ALA A CA 1
ATOM 1631 C C . ALA A 1 205 ? 29.816 1.493 -14.030 1.00 89.25 205 ALA A C 1
ATOM 1633 O O . ALA A 1 205 ? 29.059 0.544 -13.786 1.00 89.25 205 ALA A O 1
ATOM 1634 N N . ARG A 1 206 ? 29.508 2.427 -14.942 1.00 88.12 206 ARG A N 1
ATOM 1635 C CA . ARG A 1 206 ? 28.264 2.453 -15.722 1.00 88.12 206 ARG A CA 1
ATOM 1636 C C . ARG A 1 206 ? 28.162 1.255 -16.649 1.00 88.12 206 ARG A C 1
ATOM 1638 O O . ARG A 1 206 ? 27.104 0.627 -16.688 1.00 88.12 206 ARG A O 1
ATOM 1645 N N . GLU A 1 207 ? 29.223 0.937 -17.379 1.00 89.81 207 GLU A N 1
ATOM 1646 C CA . GLU A 1 207 ? 29.287 -0.224 -18.267 1.00 89.81 207 GLU A CA 1
ATOM 1647 C C . GLU A 1 207 ? 29.067 -1.518 -17.489 1.00 89.81 207 GLU A C 1
ATOM 1649 O O . GLU A 1 207 ? 28.146 -2.276 -17.807 1.00 89.81 207 GLU A O 1
ATOM 1654 N N . ARG A 1 208 ? 29.778 -1.696 -16.372 1.00 92.19 208 ARG A N 1
ATOM 1655 C CA . ARG A 1 208 ? 29.582 -2.843 -15.477 1.00 92.19 208 ARG A CA 1
ATOM 1656 C C . ARG A 1 208 ? 28.153 -2.920 -14.932 1.00 92.19 208 ARG A C 1
ATOM 1658 O O . ARG A 1 208 ? 27.563 -3.998 -14.877 1.00 92.19 208 ARG A O 1
ATOM 1665 N N . CYS A 1 209 ? 27.545 -1.785 -14.577 1.00 90.94 209 CYS A N 1
ATOM 1666 C CA . CYS A 1 209 ? 26.143 -1.725 -14.147 1.00 90.94 209 CYS A CA 1
ATOM 1667 C C . CYS A 1 209 ? 25.180 -2.174 -15.258 1.00 90.94 209 CYS A C 1
ATOM 1669 O O . CYS A 1 209 ? 24.200 -2.878 -14.993 1.00 90.94 209 CYS A O 1
ATOM 1671 N N . MET A 1 210 ? 25.439 -1.775 -16.508 1.00 88.19 210 MET A N 1
ATOM 1672 C CA . MET A 1 210 ? 24.639 -2.190 -17.662 1.00 88.19 210 MET A CA 1
ATOM 1673 C C . MET A 1 210 ? 24.761 -3.695 -17.915 1.00 88.19 210 MET A C 1
ATOM 1675 O O . MET A 1 210 ? 23.740 -4.352 -18.126 1.00 88.19 210 MET A O 1
ATOM 1679 N N . GLU A 1 211 ? 25.969 -4.253 -17.833 1.00 90.81 211 GLU A N 1
ATOM 1680 C CA . GLU A 1 211 ? 26.218 -5.690 -17.987 1.00 90.81 211 GLU A CA 1
ATOM 1681 C C . GLU A 1 211 ? 25.517 -6.517 -16.909 1.00 90.81 211 GLU A C 1
ATOM 1683 O O . GLU A 1 211 ? 24.760 -7.433 -17.234 1.00 90.81 211 GLU A O 1
ATOM 1688 N N . LEU A 1 212 ? 25.659 -6.129 -15.637 1.00 90.25 212 LEU A N 1
ATOM 1689 C CA . LEU A 1 212 ? 24.993 -6.786 -14.507 1.00 90.25 212 LEU A CA 1
ATOM 1690 C C . LEU A 1 212 ? 23.462 -6.794 -14.629 1.00 90.25 212 LEU A C 1
ATOM 1692 O O . LEU A 1 212 ? 22.793 -7.640 -14.030 1.00 90.25 212 LEU A O 1
ATOM 1696 N N . ASN A 1 213 ? 22.901 -5.848 -15.383 1.00 91.62 213 ASN A N 1
ATOM 1697 C CA . ASN A 1 213 ? 21.467 -5.686 -15.585 1.00 91.62 213 ASN A CA 1
ATOM 1698 C C . ASN A 1 213 ? 20.929 -6.277 -16.889 1.00 91.62 213 ASN A C 1
ATOM 1700 O O . ASN A 1 213 ? 19.708 -6.225 -17.078 1.00 91.62 213 ASN A O 1
ATOM 1704 N N . ARG A 1 214 ? 21.784 -6.829 -17.762 1.00 88.25 214 ARG A N 1
ATOM 1705 C CA . ARG A 1 214 ? 21.403 -7.311 -19.102 1.00 88.25 214 ARG A CA 1
ATOM 1706 C C . ARG A 1 214 ? 20.211 -8.273 -19.053 1.00 88.25 214 ARG A C 1
ATOM 1708 O O . ARG A 1 214 ? 19.226 -8.049 -19.752 1.00 88.25 214 ARG A O 1
ATOM 1715 N N . ASP A 1 215 ? 20.254 -9.236 -18.134 1.00 87.19 215 ASP A N 1
ATOM 1716 C CA . ASP A 1 215 ? 19.227 -10.278 -17.989 1.00 87.19 215 ASP A CA 1
ATOM 1717 C C . ASP A 1 215 ? 18.287 -10.052 -16.790 1.00 87.19 215 ASP A C 1
ATOM 1719 O O . ASP A 1 215 ? 17.411 -10.867 -16.489 1.00 87.19 215 ASP A O 1
ATOM 1723 N N . ARG A 1 216 ? 18.425 -8.919 -16.086 1.00 84.19 216 ARG A N 1
ATOM 1724 C CA . ARG A 1 216 ? 17.615 -8.611 -14.899 1.00 84.19 216 ARG A CA 1
ATOM 1725 C C . ARG A 1 216 ? 16.284 -7.969 -15.277 1.00 84.19 216 ARG A C 1
ATOM 1727 O O . ARG A 1 216 ? 16.214 -6.944 -15.969 1.00 84.19 216 ARG A O 1
ATOM 1734 N N . LYS A 1 217 ? 15.197 -8.514 -14.724 1.00 80.00 217 LYS A N 1
ATOM 1735 C CA . LYS A 1 217 ? 13.852 -7.939 -14.865 1.00 80.00 217 LYS A CA 1
ATOM 1736 C C . LYS A 1 217 ? 13.763 -6.579 -14.164 1.00 80.00 217 LYS A C 1
ATOM 1738 O O . LYS A 1 217 ? 14.467 -6.290 -13.194 1.00 80.00 217 LYS A O 1
ATOM 1743 N N . ARG A 1 218 ? 12.848 -5.726 -14.636 1.00 66.88 218 ARG A N 1
ATOM 1744 C CA . ARG A 1 218 ? 12.515 -4.454 -13.973 1.00 66.88 218 ARG A CA 1
ATOM 1745 C C . ARG A 1 218 ? 12.061 -4.741 -12.533 1.00 66.88 218 ARG A C 1
ATOM 1747 O O . ARG A 1 218 ? 11.140 -5.527 -12.347 1.00 66.88 218 ARG A O 1
ATOM 1754 N N . GLY A 1 219 ? 12.712 -4.113 -11.551 1.00 68.56 219 GLY A N 1
ATOM 1755 C CA . GLY A 1 219 ? 12.516 -4.370 -10.114 1.00 68.56 219 GLY A CA 1
ATOM 1756 C C . GLY A 1 219 ? 13.601 -5.241 -9.463 1.00 68.56 219 GLY A C 1
ATOM 1757 O O . GLY A 1 219 ? 13.727 -5.227 -8.250 1.00 68.56 219 GLY A O 1
ATOM 1758 N N . GLN A 1 220 ? 14.425 -5.939 -10.252 1.00 78.50 220 GLN A N 1
ATOM 1759 C CA . GLN A 1 220 ? 15.569 -6.738 -9.768 1.00 78.50 220 GLN A CA 1
ATOM 1760 C C . GLN A 1 220 ? 16.921 -6.119 -10.141 1.00 78.50 220 GLN A C 1
ATOM 1762 O O . GLN A 1 220 ? 17.976 -6.725 -9.939 1.00 78.50 220 GLN A O 1
ATOM 1767 N N . ARG A 1 221 ? 16.877 -4.937 -10.761 1.00 87.62 221 ARG A N 1
ATOM 1768 C CA . ARG A 1 221 ? 18.047 -4.266 -11.310 1.00 87.62 221 ARG A CA 1
ATOM 1769 C C . ARG A 1 221 ? 18.939 -3.722 -10.206 1.00 87.62 221 ARG A C 1
ATOM 1771 O O . ARG A 1 221 ? 18.461 -3.241 -9.183 1.00 87.62 221 ARG A O 1
ATOM 1778 N N . ILE A 1 222 ? 20.230 -3.796 -10.471 1.00 92.12 222 ILE A N 1
ATOM 1779 C CA . ILE A 1 222 ? 21.282 -3.190 -9.676 1.00 92.12 222 ILE A CA 1
ATOM 1780 C C . ILE A 1 222 ? 21.418 -1.723 -10.089 1.00 92.12 222 ILE A C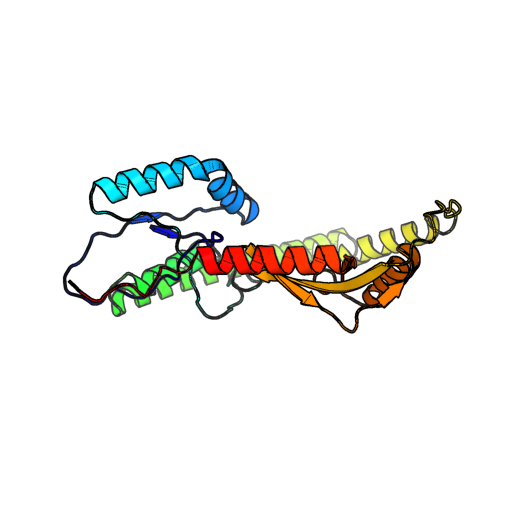 1
ATOM 1782 O O . ILE A 1 222 ? 21.289 -1.387 -11.267 1.00 92.12 222 ILE A O 1
ATOM 1786 N N . ALA A 1 223 ? 21.6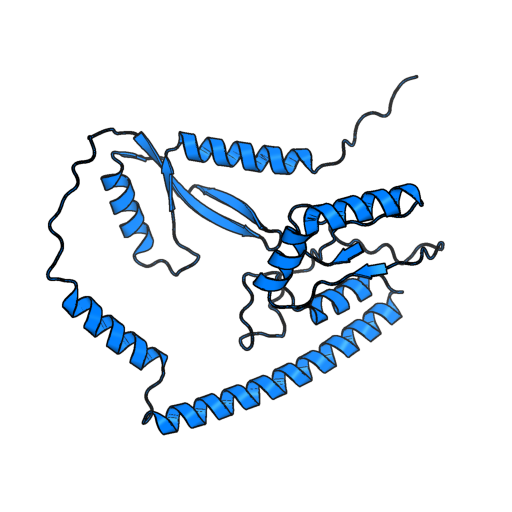67 -0.856 -9.120 1.00 92.31 223 ALA A N 1
ATOM 1787 C CA . ALA A 1 223 ? 22.097 0.516 -9.331 1.00 92.31 223 ALA A CA 1
ATOM 1788 C C . ALA A 1 223 ? 23.550 0.675 -8.863 1.00 92.31 223 ALA A C 1
ATOM 1790 O O . ALA A 1 223 ? 24.082 -0.193 -8.172 1.00 92.31 223 ALA A O 1
ATOM 1791 N N . MET A 1 224 ? 24.183 1.781 -9.246 1.00 93.31 224 MET A N 1
ATOM 1792 C CA . MET A 1 224 ? 25.545 2.119 -8.834 1.00 93.31 224 MET A CA 1
ATOM 1793 C C . MET A 1 224 ? 25.583 3.511 -8.207 1.00 93.31 224 MET A C 1
ATOM 1795 O O . MET A 1 224 ? 24.812 4.390 -8.600 1.00 93.31 224 MET A O 1
ATOM 1799 N N . LEU A 1 225 ? 26.475 3.702 -7.243 1.00 92.56 225 LEU A N 1
ATOM 1800 C CA . LEU A 1 225 ? 26.702 4.970 -6.556 1.00 92.56 225 LEU A CA 1
ATOM 1801 C C . LEU A 1 225 ? 28.149 5.000 -6.033 1.00 92.56 225 LEU A C 1
ATOM 1803 O O . LEU A 1 225 ? 28.667 3.938 -5.685 1.00 92.56 225 LEU A O 1
ATOM 1807 N N . PRO A 1 226 ? 28.800 6.173 -5.955 1.00 94.25 226 PRO A N 1
ATOM 1808 C CA . PRO A 1 226 ? 30.038 6.320 -5.194 1.00 94.25 226 PRO A CA 1
ATOM 1809 C C . PRO A 1 226 ? 29.895 5.817 -3.744 1.00 94.25 226 PRO A C 1
ATOM 1811 O O . PRO A 1 226 ? 28.835 5.989 -3.133 1.00 94.25 226 PRO A O 1
ATOM 1814 N N . LEU A 1 227 ? 30.940 5.185 -3.199 1.00 91.81 227 LEU A N 1
ATOM 1815 C CA . LEU A 1 227 ? 30.924 4.569 -1.864 1.00 91.81 227 LEU A CA 1
ATOM 1816 C C . LEU A 1 227 ? 30.551 5.573 -0.762 1.00 91.81 227 LEU A C 1
ATOM 1818 O O . LEU A 1 227 ? 29.686 5.291 0.062 1.00 91.81 227 LEU A O 1
ATOM 1822 N N . ASP A 1 228 ? 31.124 6.773 -0.796 1.00 88.81 228 ASP A N 1
ATOM 1823 C CA . ASP A 1 228 ? 30.848 7.854 0.157 1.00 88.81 228 ASP A CA 1
ATOM 1824 C C . ASP A 1 228 ? 29.361 8.249 0.187 1.00 88.81 228 ASP A C 1
ATOM 1826 O O . ASP A 1 228 ? 28.751 8.416 1.249 1.00 88.81 228 ASP A O 1
ATOM 1830 N N . ALA A 1 229 ? 28.736 8.348 -0.985 1.00 86.62 229 ALA A N 1
ATOM 1831 C CA . ALA A 1 229 ? 27.313 8.633 -1.093 1.00 86.62 229 ALA A CA 1
ATOM 1832 C C . ALA A 1 229 ? 26.442 7.444 -0.638 1.00 86.62 229 ALA A C 1
ATOM 1834 O O . ALA A 1 229 ? 25.336 7.665 -0.130 1.00 86.62 229 ALA A O 1
ATOM 1835 N N . PHE A 1 230 ? 26.923 6.204 -0.795 1.00 89.62 230 PHE A N 1
ATOM 1836 C CA . PHE A 1 230 ? 26.243 4.989 -0.333 1.00 89.62 230 PHE A CA 1
ATOM 1837 C C . PHE A 1 230 ? 26.236 4.902 1.192 1.00 89.62 230 PHE A C 1
ATOM 1839 O O . PHE A 1 230 ? 25.177 4.740 1.799 1.00 89.62 230 PHE A O 1
ATOM 1846 N N . GLU A 1 231 ? 27.391 5.109 1.821 1.00 89.31 231 GLU A N 1
ATOM 1847 C CA . GLU A 1 231 ? 27.521 5.157 3.276 1.00 89.31 231 GLU A CA 1
ATOM 1848 C C . GLU A 1 231 ? 26.683 6.277 3.889 1.00 89.31 231 GLU A C 1
ATOM 1850 O O . GLU A 1 231 ? 26.023 6.078 4.910 1.00 89.31 231 GLU A O 1
ATOM 1855 N N . LYS A 1 232 ? 26.648 7.450 3.243 1.00 85.88 232 LYS A N 1
ATOM 1856 C CA . LYS A 1 232 ? 25.790 8.557 3.674 1.00 85.88 232 LYS A CA 1
ATOM 1857 C C . LYS A 1 232 ? 24.310 8.164 3.667 1.00 85.88 232 LYS A C 1
ATOM 1859 O O . LYS A 1 232 ? 23.604 8.487 4.619 1.00 85.88 232 LYS A O 1
ATOM 1864 N N . HIS A 1 233 ? 23.849 7.453 2.635 1.00 82.38 233 HIS A N 1
ATOM 1865 C CA . HIS A 1 233 ? 22.479 6.935 2.586 1.00 82.38 233 HIS A CA 1
ATOM 1866 C C . HIS A 1 233 ? 22.201 5.930 3.705 1.00 82.38 233 HIS A C 1
ATOM 1868 O O . HIS A 1 233 ? 21.146 6.005 4.333 1.00 82.38 233 HIS A O 1
ATOM 1874 N N . LEU A 1 234 ? 23.133 5.011 3.975 1.00 84.38 234 LEU A N 1
ATOM 1875 C CA . LEU A 1 234 ? 22.976 4.027 5.048 1.00 84.38 234 LEU A CA 1
ATOM 1876 C C . LEU A 1 234 ? 22.852 4.697 6.421 1.00 84.38 234 LEU A C 1
ATOM 1878 O O . LEU A 1 234 ? 21.959 4.333 7.182 1.00 84.38 234 LEU A O 1
ATOM 1882 N N . ARG A 1 235 ? 23.678 5.713 6.705 1.00 82.06 235 ARG A N 1
ATOM 1883 C CA . ARG A 1 235 ? 23.598 6.490 7.956 1.00 82.06 235 ARG A CA 1
ATOM 1884 C C . ARG A 1 235 ? 22.255 7.209 8.087 1.00 82.06 235 ARG A C 1
ATOM 1886 O O . ARG A 1 235 ? 21.581 7.052 9.093 1.00 82.06 235 ARG A O 1
ATOM 1893 N N . GLN A 1 236 ? 21.803 7.890 7.032 1.00 77.62 236 GLN A N 1
ATOM 1894 C CA . GLN A 1 236 ? 20.502 8.573 7.029 1.00 77.62 236 GLN A CA 1
ATOM 1895 C C . GLN A 1 236 ? 19.321 7.614 7.245 1.00 77.62 236 GLN A C 1
ATOM 1897 O O . GLN A 1 236 ? 18.379 7.953 7.958 1.00 77.62 236 GLN A O 1
ATOM 1902 N N . CYS A 1 237 ? 19.367 6.415 6.657 1.00 67.38 237 CYS A N 1
ATOM 1903 C CA . CYS A 1 237 ? 18.336 5.396 6.867 1.00 67.38 237 CYS A CA 1
ATOM 1904 C C . CYS A 1 237 ? 18.362 4.837 8.299 1.00 67.38 237 CYS A C 1
ATOM 1906 O O . CYS A 1 237 ? 17.305 4.568 8.864 1.00 67.38 237 CYS A O 1
ATOM 1908 N N . HIS A 1 238 ? 19.550 4.669 8.883 1.00 67.31 238 HIS A N 1
ATOM 1909 C CA . HIS A 1 238 ? 19.722 4.188 10.253 1.00 67.31 238 HIS A CA 1
ATOM 1910 C C . HIS A 1 238 ? 19.233 5.218 11.288 1.00 67.31 238 HIS A C 1
ATOM 1912 O O . HIS A 1 238 ? 18.467 4.873 12.186 1.00 67.31 238 HIS A O 1
ATOM 1918 N N . ASP A 1 239 ? 19.573 6.496 11.110 1.00 64.44 239 ASP A N 1
ATOM 1919 C CA . ASP A 1 239 ? 19.141 7.585 11.998 1.00 64.44 239 ASP A CA 1
ATOM 1920 C C . ASP A 1 239 ? 17.611 7.786 11.960 1.00 64.44 239 ASP A C 1
ATOM 1922 O O . ASP A 1 239 ? 16.968 8.030 12.987 1.00 64.44 239 ASP A O 1
ATOM 1926 N N . ALA A 1 240 ? 16.991 7.614 10.786 1.00 58.62 240 ALA A N 1
ATOM 1927 C CA . ALA A 1 240 ? 15.533 7.638 10.627 1.00 58.62 240 ALA A CA 1
ATOM 1928 C C . ALA A 1 240 ? 14.831 6.451 11.319 1.00 58.62 240 ALA A C 1
ATOM 1930 O O . ALA A 1 240 ? 13.694 6.580 11.767 1.00 58.62 240 ALA A O 1
ATOM 1931 N N . GLN A 1 241 ? 15.500 5.299 11.432 1.00 57.78 241 GLN A N 1
ATOM 1932 C CA . GLN A 1 241 ? 14.972 4.130 12.143 1.00 57.78 241 GLN A CA 1
ATOM 1933 C C . GLN A 1 241 ? 15.114 4.259 13.667 1.00 57.78 241 GLN A C 1
ATOM 1935 O O . GLN A 1 241 ? 14.213 3.836 14.388 1.00 57.78 241 GLN A O 1
ATOM 1940 N N . GLN A 1 242 ? 16.195 4.870 14.164 1.00 54.06 242 GLN A N 1
ATOM 1941 C CA . GLN A 1 242 ? 16.417 5.062 15.605 1.00 54.06 242 GLN A CA 1
ATOM 1942 C C . GLN A 1 242 ? 15.562 6.183 16.209 1.00 54.06 242 GLN A C 1
ATOM 1944 O O . GLN A 1 242 ? 15.069 6.042 17.323 1.00 54.06 242 GLN A O 1
ATOM 1949 N N . SER A 1 243 ? 15.305 7.259 15.464 1.00 52.50 243 SER A N 1
ATOM 1950 C CA . SER A 1 243 ? 14.441 8.369 15.910 1.00 52.50 243 SER A CA 1
ATOM 1951 C C . SER A 1 243 ? 12.946 8.015 16.025 1.00 52.50 243 SER A C 1
ATOM 1953 O O . SER A 1 243 ? 12.166 8.819 16.533 1.00 52.50 243 SER A O 1
ATOM 1955 N N . GLY A 1 244 ? 12.539 6.821 15.574 1.00 42.31 244 GLY A N 1
ATOM 1956 C CA . GLY A 1 244 ? 11.176 6.290 15.693 1.00 42.31 244 GLY A CA 1
ATOM 1957 C C . GLY A 1 244 ? 10.959 5.290 16.837 1.00 42.31 244 GLY A C 1
ATOM 1958 O O . GLY A 1 244 ? 9.834 4.815 16.996 1.00 42.31 244 GLY A O 1
ATOM 1959 N N . MET A 1 245 ? 11.996 4.952 17.611 1.00 32.81 245 MET A N 1
ATOM 1960 C CA . MET A 1 245 ? 11.880 4.085 18.790 1.00 32.81 245 MET A CA 1
ATOM 1961 C C . MET A 1 245 ? 11.567 4.956 20.020 1.00 32.81 245 MET A C 1
ATOM 1963 O O . MET A 1 245 ? 12.312 5.902 20.281 1.00 32.81 245 MET A O 1
ATOM 1967 N N . PRO A 1 246 ? 10.487 4.699 20.784 1.00 39.59 246 PRO A N 1
ATOM 1968 C CA . PRO A 1 246 ? 10.314 5.353 22.075 1.00 39.59 246 PRO A CA 1
ATOM 1969 C C . PRO A 1 246 ? 11.481 4.967 22.995 1.00 39.59 246 PRO A C 1
ATOM 1971 O O . PRO A 1 246 ? 11.878 3.804 23.040 1.00 39.59 246 PRO A O 1
ATOM 1974 N N . ASN A 1 247 ? 12.031 5.957 23.705 1.00 37.28 247 ASN A N 1
ATOM 1975 C CA . ASN A 1 247 ? 13.044 5.762 24.740 1.00 37.28 247 ASN A CA 1
ATOM 1976 C C . ASN A 1 247 ? 12.453 4.877 25.853 1.00 37.28 247 ASN A C 1
ATOM 1978 O O . ASN A 1 247 ? 11.795 5.368 26.768 1.00 37.28 247 ASN A O 1
ATOM 1982 N N . GLU A 1 248 ? 12.659 3.566 25.774 1.00 43.19 248 GLU A N 1
ATOM 1983 C CA . GLU A 1 248 ? 12.541 2.684 26.931 1.00 43.19 248 GLU A CA 1
ATOM 1984 C C . GLU A 1 248 ? 13.851 2.780 27.711 1.00 43.19 248 GLU A C 1
ATOM 1986 O O . GLU A 1 248 ? 14.819 2.084 27.414 1.00 43.19 248 GLU A O 1
ATOM 1991 N N . GLY A 1 249 ? 13.901 3.692 28.683 1.00 41.88 249 GLY A N 1
ATOM 1992 C CA . GLY A 1 249 ? 15.030 3.758 29.605 1.00 41.88 249 GLY A CA 1
ATOM 1993 C C . GLY A 1 249 ? 15.282 5.131 30.201 1.00 41.88 249 GLY A C 1
ATOM 1994 O O . GLY A 1 249 ? 16.276 5.755 29.862 1.00 41.88 249 GLY A O 1
ATOM 1995 N N . GLU A 1 250 ? 14.408 5.568 31.106 1.00 35.84 250 GLU A N 1
ATOM 1996 C CA . GLU A 1 250 ? 14.815 6.340 32.290 1.00 35.84 250 GLU A CA 1
ATOM 1997 C C . GLU A 1 250 ? 13.686 6.286 33.335 1.00 35.84 250 GLU A C 1
ATOM 1999 O O . GLU A 1 250 ? 12.954 7.238 33.582 1.00 35.84 250 GLU A O 1
ATOM 2004 N N . ASN A 1 251 ? 13.510 5.098 33.915 1.00 44.19 251 ASN A N 1
ATOM 2005 C CA . ASN A 1 251 ? 13.072 4.967 35.299 1.00 44.19 251 ASN A CA 1
ATOM 2006 C C . ASN A 1 251 ? 14.301 4.474 36.061 1.00 44.19 251 ASN A C 1
ATOM 2008 O O . ASN A 1 251 ? 14.690 3.324 35.879 1.00 44.19 251 ASN A O 1
ATOM 2012 N N . ASP A 1 252 ? 14.938 5.355 36.830 1.00 38.91 252 ASP A N 1
ATOM 2013 C CA . ASP A 1 252 ? 15.226 5.099 38.243 1.00 38.91 252 ASP A CA 1
ATOM 2014 C C . ASP A 1 252 ? 15.915 6.298 38.918 1.00 38.91 252 ASP A C 1
ATOM 2016 O O . ASP A 1 252 ? 16.807 6.930 38.358 1.00 38.91 252 ASP A O 1
ATOM 2020 N N . ALA A 1 253 ? 15.514 6.503 40.178 1.00 37.81 253 ALA A N 1
ATOM 2021 C CA . ALA A 1 253 ? 16.165 7.262 41.253 1.00 37.81 253 ALA A CA 1
ATOM 2022 C C . ALA A 1 253 ? 15.949 8.792 41.348 1.00 37.81 253 ALA A C 1
ATOM 2024 O O . ALA A 1 253 ? 16.830 9.578 41.004 1.00 37.81 253 ALA A O 1
ATOM 2025 N N . LEU A 1 254 ? 14.815 9.166 41.970 1.00 35.56 254 LEU A N 1
ATOM 2026 C CA . LEU A 1 254 ? 14.657 9.924 43.242 1.00 35.56 254 LEU A CA 1
ATOM 2027 C C . LEU A 1 254 ? 13.422 10.836 43.242 1.00 35.56 254 LEU A C 1
ATOM 2029 O O . LEU A 1 254 ? 13.349 11.762 42.407 1.00 35.56 254 LEU A O 1
#